Protein AF-0000000084623529 (afdb_homodimer)

Radius of gyration: 19.75 Å; Cα contacts (8 Å, |Δi|>4): 619; chains: 2; bounding box: 51×58×47 Å

Foldseek 3Di:
DDDKAKAADDPDPDPDAFKDWDDWDDDQWTWTWIAHPQRKIKIWTQRDQDPNDSFDDKDKDWLVVVCVCVVNQQVNQCVVVVHNPGDDDFKIWMDPDPVQVVVPVDDDDGPVRQAQWTWIWGHHDTMIMITTGNDGTDMDIGRDPPD/DDDKAKAADDPDPDPDAAKDWDDWDDDQWTWTWIAHPQRKIKIWTQRDQDPNDSFDDKDKDWLVVVCVCVVRQQVNQCVVVVHNPGDDDFKIWMDPDPVQVVVPVDDDDGPVRQAQWTWMWGHHDTMIMITTHNDGTDMDIGRPPPD

Structure (mmCIF, N/CA/C/O backbone):
data_AF-0000000084623529-model_v1
#
loop_
_entity.id
_entity.type
_entity.pdbx_description
1 polymer 'Uncharacterized protein'
#
loop_
_atom_site.group_PDB
_atom_site.id
_atom_site.type_symbol
_atom_site.label_atom_id
_atom_site.label_alt_id
_atom_site.label_comp_id
_atom_site.label_asym_id
_atom_site.label_entity_id
_atom_site.label_seq_id
_atom_site.pdbx_PDB_ins_code
_atom_site.Cartn_x
_atom_site.Cartn_y
_atom_site.Cartn_z
_atom_site.occupancy
_atom_site.B_iso_or_equiv
_atom_site.auth_seq_id
_atom_site.auth_comp_id
_atom_site.auth_asym_id
_atom_site.auth_atom_id
_atom_site.pdbx_PDB_model_num
ATOM 1 N N . MET A 1 1 ? 23.812 7.609 9.883 1 46.84 1 MET A N 1
ATOM 2 C CA . MET A 1 1 ? 22.578 7.27 9.188 1 46.84 1 MET A CA 1
ATOM 3 C C . MET A 1 1 ? 21.578 8.414 9.273 1 46.84 1 MET A C 1
ATOM 5 O O . MET A 1 1 ? 21.344 8.961 10.352 1 46.84 1 MET A O 1
ATOM 9 N N . THR A 1 2 ? 21.391 9.109 8.164 1 69.94 2 THR A N 1
ATOM 10 C CA . THR A 1 2 ? 20.625 10.352 8.211 1 69.94 2 THR A CA 1
ATOM 11 C C . THR A 1 2 ? 19.234 10.109 8.789 1 69.94 2 THR A C 1
ATOM 13 O O . THR A 1 2 ? 18.562 9.125 8.445 1 69.94 2 THR A O 1
ATOM 16 N N . THR A 1 3 ? 18.844 10.797 9.828 1 90.94 3 THR A N 1
ATOM 17 C CA . THR A 1 3 ? 17.641 10.648 10.641 1 90.94 3 THR A CA 1
ATOM 18 C C . THR A 1 3 ? 16.406 11.062 9.852 1 90.94 3 THR A C 1
ATOM 20 O O . THR A 1 3 ? 16.406 12.094 9.172 1 90.94 3 THR A O 1
ATOM 23 N N . ARG A 1 4 ? 15.461 10.227 9.891 1 96.56 4 ARG A N 1
ATOM 24 C CA . ARG A 1 4 ? 14.18 10.539 9.258 1 96.56 4 ARG A CA 1
ATOM 25 C C . ARG A 1 4 ? 13.555 11.789 9.867 1 96.56 4 ARG A C 1
ATOM 27 O O . ARG A 1 4 ? 13.617 11.992 11.086 1 96.56 4 ARG A O 1
ATOM 34 N N . LYS A 1 5 ? 13 12.617 8.969 1 97.94 5 LYS A N 1
ATOM 35 C CA . LYS A 1 5 ? 12.352 13.859 9.383 1 97.94 5 LYS A CA 1
ATOM 36 C C . LYS A 1 5 ? 11.047 14.07 8.617 1 97.94 5 LYS A C 1
ATOM 38 O O . LYS A 1 5 ? 10.992 13.883 7.398 1 97.94 5 LYS A O 1
ATOM 43 N N . LEU A 1 6 ? 10.008 14.406 9.383 1 98.12 6 LEU A N 1
ATOM 44 C CA . LEU A 1 6 ? 8.773 14.82 8.719 1 98.12 6 LEU A CA 1
ATOM 45 C C . LEU A 1 6 ? 8.711 16.344 8.586 1 98.12 6 LEU A C 1
ATOM 47 O O . LEU A 1 6 ? 9.258 17.062 9.422 1 98.12 6 LEU A O 1
ATOM 51 N N . VAL A 1 7 ? 8.086 16.781 7.523 1 98.06 7 VAL A N 1
ATOM 52 C CA . VAL A 1 7 ? 7.77 18.188 7.309 1 98.06 7 VAL A CA 1
ATOM 53 C C . VAL A 1 7 ? 6.281 18.328 7 1 98.06 7 VAL A C 1
ATOM 55 O O . VAL A 1 7 ? 5.707 17.516 6.273 1 98.06 7 VAL A O 1
ATOM 58 N N . VAL A 1 8 ? 5.691 19.297 7.621 1 96.69 8 VAL A N 1
ATOM 59 C CA . VAL A 1 8 ? 4.281 19.562 7.367 1 96.69 8 VAL A CA 1
ATOM 60 C C . VAL A 1 8 ? 4.074 19.906 5.895 1 96.69 8 VAL A C 1
ATOM 62 O O . VAL A 1 8 ? 4.816 20.703 5.324 1 96.69 8 VAL A O 1
ATOM 65 N N . TRP A 1 9 ? 3.137 19.234 5.258 1 96.88 9 TRP A N 1
ATOM 66 C CA . TRP A 1 9 ? 2.727 19.531 3.893 1 96.88 9 TRP A CA 1
ATOM 67 C C . TRP A 1 9 ? 1.333 20.156 3.865 1 96.88 9 TRP A C 1
ATOM 69 O O . TRP A 1 9 ? 0.351 19.5 4.23 1 96.88 9 TRP A O 1
ATOM 79 N N . ARG A 1 10 ? 1.222 21.375 3.508 1 92.94 10 ARG A N 1
ATOM 80 C CA . ARG A 1 10 ? -0.042 22.109 3.461 1 92.94 10 ARG A CA 1
ATOM 81 C C . ARG A 1 10 ? -0.398 22.5 2.031 1 92.94 10 ARG A C 1
ATOM 83 O O . ARG A 1 10 ? -0.124 23.625 1.601 1 92.94 10 ARG A O 1
ATOM 90 N N . PRO A 1 11 ? -1.061 21.641 1.358 1 90.94 11 PRO A N 1
ATOM 91 C CA . PRO A 1 11 ? -1.328 21.875 -0.061 1 90.94 11 PRO A CA 1
ATOM 92 C C . PRO A 1 11 ? -2.443 22.906 -0.284 1 90.94 11 PRO A C 1
ATOM 94 O O . PRO A 1 11 ? -2.541 23.484 -1.364 1 90.94 11 PRO A O 1
ATOM 97 N N . LYS A 1 12 ? -3.301 23.016 0.711 1 87.62 12 LYS A N 1
ATOM 98 C CA . LYS A 1 12 ? -4.449 23.906 0.586 1 87.62 12 LYS A CA 1
ATOM 99 C C . LYS A 1 12 ? -4.91 24.406 1.953 1 87.62 12 LYS A C 1
ATOM 101 O O . LYS A 1 12 ? -4.66 23.75 2.971 1 87.62 12 LYS A O 1
ATOM 106 N N . ASP A 1 13 ? -5.551 25.469 1.896 1 82.56 13 ASP A N 1
ATOM 107 C CA . ASP A 1 13 ? -6.191 25.953 3.115 1 82.56 13 ASP A CA 1
ATOM 108 C C . ASP A 1 13 ? -7.488 25.188 3.389 1 82.56 13 ASP A C 1
ATOM 110 O O . ASP A 1 13 ? -8.078 24.609 2.477 1 82.56 13 ASP A O 1
ATOM 114 N N . GLY A 1 14 ? -7.879 25.031 4.602 1 78.25 14 GLY A N 1
ATOM 115 C CA . GLY A 1 14 ? -9.164 24.453 4.922 1 78.25 14 GLY A CA 1
ATOM 116 C C . GLY A 1 14 ? -9.062 23.031 5.457 1 78.25 14 GLY A C 1
ATOM 117 O O . GLY A 1 14 ? -10.07 22.406 5.789 1 78.25 14 GLY A O 1
ATOM 118 N N . LEU A 1 15 ? -7.902 22.562 5.434 1 80.25 15 LEU A N 1
ATOM 119 C CA . LEU A 1 15 ? -7.68 21.25 6.039 1 80.25 15 LEU A CA 1
ATOM 120 C C . LEU A 1 15 ? -7.625 21.359 7.559 1 80.25 15 LEU A C 1
ATOM 122 O O . LEU A 1 15 ? -6.703 21.969 8.109 1 80.25 15 LEU A O 1
ATOM 126 N N . GLU A 1 16 ? -8.742 21.172 8.102 1 72.69 16 GLU A N 1
ATOM 127 C CA . GLU A 1 16 ? -8.789 21.328 9.555 1 72.69 16 GLU A CA 1
ATOM 128 C C . GLU A 1 16 ? -9.297 20.062 10.234 1 72.69 16 GLU A C 1
ATOM 130 O O . GLU A 1 16 ? -10.07 19.297 9.648 1 72.69 16 GLU A O 1
ATOM 135 N N . GLY A 1 17 ? -8.797 19.797 11.43 1 73.25 17 GLY A N 1
ATOM 136 C CA . GLY A 1 17 ? -9.336 18.766 12.305 1 73.25 17 GLY A CA 1
ATOM 137 C C . GLY A 1 17 ? -8.867 17.375 11.938 1 73.25 17 GLY A C 1
ATOM 138 O O . GLY A 1 17 ? -8.047 17.203 11.031 1 73.25 17 GLY A O 1
ATOM 139 N N . PRO A 1 18 ? -9.336 16.406 12.695 1 83.19 18 PRO A N 1
ATOM 140 C CA . PRO A 1 18 ? -9.039 14.992 12.43 1 83.19 18 PRO A CA 1
ATOM 141 C C . PRO A 1 18 ? -9.664 14.484 11.133 1 83.19 18 PRO A C 1
ATOM 143 O O . PRO A 1 18 ? -10.781 14.883 10.789 1 83.19 18 PRO A O 1
ATOM 146 N N . LEU A 1 19 ? -8.875 13.734 10.445 1 90.06 19 LEU A N 1
ATOM 147 C CA . LEU A 1 19 ? -9.344 13.141 9.195 1 90.06 19 LEU A CA 1
ATOM 148 C C . LEU A 1 19 ? -9.609 11.648 9.367 1 90.06 19 LEU A C 1
ATOM 150 O O . LEU A 1 19 ? -8.859 10.961 10.055 1 90.06 19 LEU A O 1
ATOM 154 N N . HIS A 1 20 ? -10.703 11.273 8.758 1 91.12 20 HIS A N 1
ATOM 155 C CA . HIS A 1 20 ? -11.031 9.859 8.672 1 91.12 20 HIS A CA 1
ATOM 156 C C . HIS A 1 20 ? -10.953 9.352 7.238 1 91.12 20 HIS A C 1
ATOM 158 O O . HIS A 1 20 ? -11.391 10.039 6.309 1 91.12 20 HIS A O 1
ATOM 164 N N . TYR A 1 21 ? -10.344 8.227 7.145 1 90.44 21 TYR A N 1
ATOM 165 C CA . TYR A 1 21 ? -10.297 7.684 5.789 1 90.44 21 TYR A CA 1
ATOM 166 C C . TYR A 1 21 ? -11.664 7.156 5.363 1 90.44 21 TYR A C 1
ATOM 168 O O . TYR A 1 21 ? -12.391 6.582 6.172 1 90.44 21 TYR A O 1
ATOM 176 N N . VAL A 1 22 ? -12.008 7.402 4.148 1 91.06 22 VAL A N 1
ATOM 177 C CA . VAL A 1 22 ? -13.258 6.918 3.576 1 91.06 22 VAL A CA 1
ATOM 178 C C . VAL A 1 22 ? -12.977 5.805 2.57 1 91.06 22 VAL A C 1
ATOM 180 O O . VAL A 1 22 ? -13.508 4.699 2.686 1 91.06 22 VAL A O 1
ATOM 183 N N . GLU A 1 23 ? -12.094 6.105 1.687 1 93.94 23 GLU A N 1
ATOM 184 C CA . GLU A 1 23 ? -11.789 5.094 0.68 1 93.94 23 GLU A CA 1
ATOM 185 C C . GLU A 1 23 ? -10.461 5.391 -0.011 1 93.94 23 GLU A C 1
ATOM 187 O O . GLU A 1 23 ? -10.039 6.547 -0.087 1 93.94 23 GLU A O 1
ATOM 192 N N . VAL A 1 24 ? -9.844 4.316 -0.451 1 94.56 24 VAL A N 1
ATOM 193 C CA . VAL A 1 24 ? -8.727 4.367 -1.387 1 94.56 24 VAL A CA 1
ATOM 194 C C . VAL A 1 24 ? -9.094 3.619 -2.666 1 94.56 24 VAL A C 1
ATOM 196 O O . VAL A 1 24 ? -9.609 2.5 -2.613 1 94.56 24 VAL A O 1
ATOM 199 N N . LYS A 1 25 ? -8.836 4.277 -3.725 1 94.12 25 LYS A N 1
ATOM 200 C CA . LYS A 1 25 ? -9.094 3.646 -5.016 1 94.12 25 LYS A CA 1
ATOM 201 C C . LYS A 1 25 ? -7.871 3.754 -5.93 1 94.12 25 LYS A C 1
ATOM 203 O O . LYS A 1 25 ? -7.32 4.844 -6.113 1 94.12 25 LYS A O 1
ATOM 208 N N . PHE A 1 26 ? -7.492 2.602 -6.41 1 91.62 26 PHE A N 1
ATOM 209 C CA . PHE A 1 26 ? -6.43 2.555 -7.41 1 91.62 26 PHE A CA 1
ATOM 210 C C . PHE A 1 26 ? -6.93 1.919 -8.703 1 91.62 26 PHE A C 1
ATOM 212 O O . PHE A 1 26 ? -7.254 0.729 -8.727 1 91.62 26 PHE A O 1
ATOM 219 N N . ALA A 1 27 ? -7.094 2.586 -9.75 1 87.62 27 ALA A N 1
ATOM 220 C CA . ALA A 1 27 ? -7.48 2.201 -11.102 1 87.62 27 ALA A CA 1
ATOM 221 C C . ALA A 1 27 ? -6.789 3.082 -12.141 1 87.62 27 ALA A C 1
ATOM 223 O O . ALA A 1 27 ? -5.574 2.99 -12.336 1 87.62 27 ALA A O 1
ATOM 224 N N . ASP A 1 28 ? -7.504 4.066 -12.617 1 85.56 28 ASP A N 1
ATOM 225 C CA . ASP A 1 28 ? -6.895 5.102 -13.438 1 85.56 28 ASP A CA 1
ATOM 226 C C . ASP A 1 28 ? -6.359 6.246 -12.578 1 85.56 28 ASP A C 1
ATOM 228 O O . ASP A 1 28 ? -6.867 7.367 -12.641 1 85.56 28 ASP A O 1
ATOM 232 N N . GLY A 1 29 ? -5.281 5.836 -11.867 1 93.88 29 GLY A N 1
ATOM 233 C CA . GLY A 1 29 ? -4.723 6.742 -10.875 1 93.88 29 GLY A CA 1
ATOM 234 C C . GLY A 1 29 ? -4.938 6.27 -9.453 1 93.88 29 GLY A C 1
ATOM 235 O O . GLY A 1 29 ? -5.449 5.172 -9.227 1 93.88 29 GLY A O 1
ATOM 236 N N . LEU A 1 30 ? -4.465 7.039 -8.508 1 96.56 30 LEU A N 1
ATOM 237 C CA . LEU A 1 30 ? -4.652 6.777 -7.086 1 96.56 30 LEU A CA 1
ATOM 238 C C . LEU A 1 30 ? -5.441 7.902 -6.426 1 96.56 30 LEU A C 1
ATOM 240 O O . LEU A 1 30 ? -5.109 9.078 -6.586 1 96.56 30 LEU A O 1
ATOM 244 N N . GLN A 1 31 ? -6.473 7.461 -5.789 1 97.44 31 GLN A N 1
ATOM 245 C CA . GLN A 1 31 ? -7.289 8.438 -5.074 1 97.44 31 GLN A CA 1
ATOM 246 C C . GLN A 1 31 ? -7.477 8.039 -3.615 1 97.44 31 GLN A C 1
ATOM 248 O O . GLN A 1 31 ? -7.859 6.906 -3.322 1 97.44 31 GLN A O 1
ATOM 253 N N . LEU A 1 32 ? -7.184 8.93 -2.775 1 96.81 32 LEU A N 1
ATOM 254 C CA . LEU A 1 32 ? -7.48 8.797 -1.354 1 96.81 32 LEU A CA 1
ATOM 255 C C . LEU A 1 32 ? -8.578 9.766 -0.931 1 96.81 32 LEU A C 1
ATOM 257 O O . LEU A 1 32 ? -8.508 10.961 -1.242 1 96.81 32 LEU A O 1
ATOM 261 N N . VAL A 1 33 ? -9.539 9.273 -0.247 1 96 33 VAL A N 1
ATOM 262 C CA . VAL A 1 33 ? -10.656 10.109 0.191 1 96 33 VAL A CA 1
ATOM 263 C C . VAL A 1 33 ? -10.727 10.117 1.717 1 96 33 VAL A C 1
ATOM 265 O O . VAL A 1 33 ? -10.797 9.055 2.346 1 96 33 VAL A O 1
ATOM 268 N N . PHE A 1 34 ? -10.766 11.297 2.221 1 94.75 34 PHE A N 1
ATOM 269 C CA . PHE A 1 34 ? -10.898 11.5 3.658 1 94.75 34 PHE A CA 1
ATOM 270 C C . PHE A 1 34 ? -12.109 12.367 3.973 1 94.75 34 PHE A C 1
ATOM 272 O O . PHE A 1 34 ? -12.656 13.031 3.086 1 94.75 34 PHE A O 1
ATOM 279 N N . GLU A 1 35 ? -12.453 12.312 5.211 1 93.25 35 GLU A N 1
ATOM 280 C CA . GLU A 1 35 ? -13.516 13.18 5.715 1 93.25 35 GLU A CA 1
ATOM 281 C C . GLU A 1 35 ? -13.18 13.703 7.109 1 93.25 35 GLU A C 1
ATOM 283 O O . GLU A 1 35 ? -12.625 12.977 7.938 1 93.25 35 GLU A O 1
ATOM 288 N N . ASP A 1 36 ? -13.539 14.945 7.293 1 89.69 36 ASP A N 1
ATOM 289 C CA . ASP A 1 36 ? -13.312 15.484 8.633 1 89.69 36 ASP A CA 1
ATOM 290 C C . ASP A 1 36 ? -14.594 15.445 9.461 1 89.69 36 ASP A C 1
ATOM 292 O O . ASP A 1 36 ? -15.586 14.836 9.055 1 89.69 36 ASP A O 1
ATOM 296 N N . GLU A 1 37 ? -14.508 16.016 10.656 1 87.25 37 GLU A N 1
ATOM 297 C CA . GLU A 1 37 ? -15.625 15.945 11.602 1 87.25 37 GLU A CA 1
ATOM 298 C C . GLU A 1 37 ? -16.797 16.797 11.133 1 87.25 37 GLU A C 1
ATOM 300 O O . GLU A 1 37 ? -17.938 16.594 11.586 1 87.25 37 GLU A O 1
ATOM 305 N N . SER A 1 38 ? -16.578 17.719 10.258 1 87.31 38 SER A N 1
ATOM 306 C CA . SER A 1 38 ? -17.641 18.562 9.734 1 87.31 38 SER A CA 1
ATOM 307 C C . SER A 1 38 ? -18.188 18.016 8.422 1 87.31 38 SER A C 1
ATOM 309 O O . SER A 1 38 ? -18.859 18.734 7.68 1 87.31 38 SER A O 1
ATOM 311 N N . ASN A 1 39 ? -17.781 16.828 8.055 1 89.06 39 ASN A N 1
ATOM 312 C CA . ASN A 1 39 ? -18.219 16.125 6.852 1 89.06 39 ASN A CA 1
ATOM 313 C C . ASN A 1 39 ? -17.656 16.766 5.59 1 89.06 39 ASN A C 1
ATOM 315 O O . ASN A 1 39 ? -18.25 16.672 4.516 1 89.06 39 ASN A O 1
ATOM 319 N N . THR A 1 40 ? -16.641 17.469 5.867 1 91.81 40 THR A N 1
ATOM 320 C CA . THR A 1 40 ? -15.891 17.953 4.711 1 91.81 40 THR A CA 1
ATOM 321 C C . THR A 1 40 ? -15.086 16.828 4.07 1 91.81 40 THR A C 1
ATOM 323 O O . THR A 1 40 ? -14.352 16.125 4.758 1 91.81 40 THR A O 1
ATOM 326 N N . GLU A 1 41 ? -15.25 16.656 2.811 1 94.69 41 GLU A N 1
ATOM 327 C CA . GLU A 1 41 ? -14.516 15.617 2.082 1 94.69 41 GLU A CA 1
ATOM 328 C C . GLU A 1 41 ? -13.211 16.172 1.508 1 94.69 41 GLU A C 1
ATOM 330 O O . GLU A 1 41 ? -13.195 17.25 0.905 1 94.69 41 GLU A O 1
ATOM 335 N N . ILE A 1 42 ? -12.203 15.453 1.672 1 94.88 42 ILE A N 1
ATOM 336 C CA . ILE A 1 42 ? -10.898 15.773 1.102 1 94.88 42 ILE A CA 1
ATOM 337 C C . ILE A 1 42 ? -10.438 14.633 0.193 1 94.88 42 ILE A C 1
ATOM 339 O O . ILE A 1 42 ? -10.344 13.484 0.627 1 94.88 42 ILE A O 1
ATOM 343 N N . LYS A 1 43 ? -10.109 14.969 -1.031 1 95.94 43 LYS A N 1
ATOM 344 C CA . LYS A 1 43 ? -9.625 13.977 -1.991 1 95.94 43 LYS A CA 1
ATOM 345 C C . LYS A 1 43 ? -8.188 14.273 -2.404 1 95.94 43 LYS A C 1
ATOM 347 O O . LYS A 1 43 ? -7.859 15.406 -2.773 1 95.94 43 LYS A O 1
ATOM 352 N N . ILE A 1 44 ? -7.379 13.32 -2.246 1 97.19 44 ILE A N 1
ATOM 353 C CA . ILE A 1 44 ? -6.023 13.344 -2.781 1 97.19 44 ILE A CA 1
ATOM 354 C C . ILE A 1 44 ? -5.965 12.547 -4.082 1 97.19 44 ILE A C 1
ATOM 356 O O . ILE A 1 44 ? -6.227 11.336 -4.09 1 97.19 44 ILE A O 1
ATOM 360 N N . ILE A 1 45 ? -5.582 13.203 -5.164 1 98.06 45 ILE A N 1
ATOM 361 C CA . ILE A 1 45 ? -5.715 12.578 -6.477 1 98.06 45 ILE A CA 1
ATOM 362 C C . ILE A 1 45 ? -4.359 12.562 -7.184 1 98.06 45 ILE A C 1
ATOM 364 O O . ILE A 1 45 ? -3.809 13.617 -7.5 1 98.06 45 ILE A O 1
ATOM 368 N N . TYR A 1 46 ? -3.809 11.406 -7.391 1 98.19 46 TYR A N 1
ATOM 369 C CA . TYR A 1 46 ? -2.676 11.18 -8.281 1 98.19 46 TYR A CA 1
ATOM 370 C C . TYR A 1 46 ? -3.139 10.664 -9.633 1 98.19 46 TYR A C 1
ATOM 372 O O . TYR A 1 46 ? -3.412 9.469 -9.789 1 98.19 46 TYR A O 1
ATOM 380 N N . ASN A 1 47 ? -3.146 11.531 -10.648 1 97.06 47 ASN A N 1
ATOM 381 C CA . ASN A 1 47 ? -3.734 11.109 -11.914 1 97.06 47 ASN A CA 1
ATOM 382 C C . ASN A 1 47 ? -2.834 11.453 -13.094 1 97.06 47 ASN A C 1
ATOM 384 O O . ASN A 1 47 ? -3.26 11.367 -14.25 1 97.06 47 ASN A O 1
ATOM 388 N N . GLN A 1 48 ? -1.688 11.922 -12.844 1 96.25 48 GLN A N 1
ATOM 389 C CA . GLN A 1 48 ? -0.744 12.156 -13.93 1 96.25 48 GLN A CA 1
ATOM 390 C C . GLN A 1 48 ? 0.002 10.875 -14.297 1 96.25 48 GLN A C 1
ATOM 392 O O . GLN A 1 48 ? 0.656 10.266 -13.445 1 96.25 48 GLN A O 1
ATOM 397 N N . ASN A 1 49 ? -0.12 10.516 -15.484 1 93.5 49 ASN A N 1
ATOM 398 C CA . ASN A 1 49 ? 0.599 9.344 -15.969 1 93.5 49 ASN A CA 1
ATOM 399 C C . ASN A 1 49 ? 2.008 9.703 -16.438 1 93.5 49 ASN A C 1
ATOM 401 O O . ASN A 1 49 ? 2.18 10.406 -17.422 1 93.5 49 ASN A O 1
ATOM 405 N N . ILE A 1 50 ? 2.926 9.312 -15.664 1 90.69 50 ILE A N 1
ATOM 406 C CA . ILE A 1 50 ? 4.328 9.508 -16.016 1 90.69 50 ILE A CA 1
ATOM 407 C C . ILE A 1 50 ? 4.996 8.148 -16.25 1 90.69 50 ILE A C 1
ATOM 409 O O . ILE A 1 50 ? 5.133 7.352 -15.32 1 90.69 50 ILE A O 1
ATOM 413 N N . ASN A 1 51 ? 5.398 7.871 -17.453 1 86.62 51 ASN A N 1
ATOM 414 C CA . ASN A 1 51 ? 6.027 6.605 -17.828 1 86.62 51 ASN A CA 1
ATOM 415 C C . ASN A 1 51 ? 5.16 5.414 -17.438 1 86.62 51 ASN A C 1
ATOM 417 O O . ASN A 1 51 ? 5.641 4.48 -16.781 1 86.62 51 ASN A O 1
ATOM 421 N N . SER A 1 52 ? 3.855 5.582 -17.609 1 86.19 52 SER A N 1
ATOM 422 C CA . SER A 1 52 ? 2.867 4.52 -17.453 1 86.19 52 SER A CA 1
ATOM 423 C C . SER A 1 52 ? 2.59 4.246 -15.977 1 86.19 52 SER 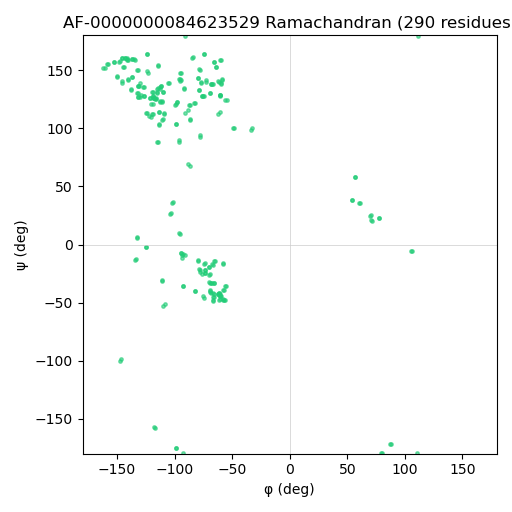A C 1
ATOM 425 O O . SER A 1 52 ? 2.143 3.154 -15.617 1 86.19 52 SER A O 1
ATOM 427 N N . LYS A 1 53 ? 2.885 5.242 -15.211 1 89.56 53 LYS A N 1
ATOM 428 C CA . LYS A 1 53 ? 2.623 5.094 -13.781 1 89.56 53 LYS A CA 1
ATOM 429 C C . LYS A 1 53 ? 1.998 6.363 -13.203 1 89.56 53 LYS A C 1
ATOM 431 O O . LYS A 1 53 ? 2.381 7.473 -13.57 1 89.56 53 LYS A O 1
ATOM 436 N N . PHE A 1 54 ? 1.124 6.133 -12.289 1 93.75 54 PHE A N 1
ATOM 437 C CA . PHE A 1 54 ? 0.526 7.281 -11.625 1 93.75 54 PHE A CA 1
ATOM 438 C C . PHE A 1 54 ? 1.292 7.633 -10.352 1 93.75 54 PHE A C 1
ATOM 440 O O . PHE A 1 54 ? 1.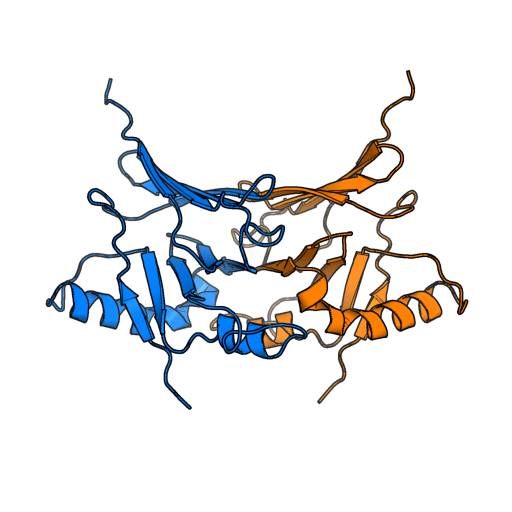378 8.805 -9.977 1 93.75 54 PHE A O 1
ATOM 447 N N . VAL A 1 55 ? 1.777 6.633 -9.672 1 96.19 55 VAL A N 1
ATOM 448 C CA . VAL A 1 55 ? 2.664 6.766 -8.516 1 96.19 55 VAL A CA 1
ATOM 449 C C . VAL A 1 55 ? 3.734 5.676 -8.562 1 96.19 55 VAL A C 1
ATOM 451 O O . VAL A 1 55 ? 3.604 4.699 -9.297 1 96.19 55 VAL A O 1
ATOM 454 N N . LEU A 1 56 ? 4.77 5.941 -7.887 1 95.62 56 LEU A N 1
ATOM 455 C CA . LEU A 1 56 ? 5.883 4.996 -7.91 1 95.62 56 LEU A CA 1
ATOM 456 C C . LEU A 1 56 ? 5.648 3.854 -6.926 1 95.62 56 LEU A C 1
ATOM 458 O O . LEU A 1 56 ? 5.992 2.705 -7.215 1 95.62 56 LEU A O 1
ATOM 462 N N . ALA A 1 57 ? 5.145 4.16 -5.82 1 96.69 57 ALA A N 1
ATOM 463 C CA . ALA A 1 57 ? 4.84 3.166 -4.789 1 96.69 57 ALA A CA 1
ATOM 464 C C . ALA A 1 57 ? 3.791 3.691 -3.816 1 96.69 57 ALA A C 1
ATOM 466 O O . ALA A 1 57 ? 3.598 4.902 -3.695 1 96.69 57 ALA A O 1
ATOM 467 N N . PHE A 1 58 ? 3.123 2.789 -3.219 1 96.94 58 PHE A N 1
ATOM 468 C CA . PHE A 1 58 ? 2.086 3.078 -2.236 1 96.94 58 PHE A CA 1
ATOM 469 C C . PHE A 1 58 ? 2.064 2.018 -1.142 1 96.94 58 PHE A C 1
ATOM 471 O O . PHE A 1 58 ? 2.268 0.833 -1.414 1 96.94 58 PHE A O 1
ATOM 478 N N . ARG A 1 59 ? 1.837 2.494 0.137 1 96.81 59 ARG A N 1
ATOM 479 C CA . ARG A 1 59 ? 1.596 1.505 1.183 1 96.81 59 ARG A CA 1
ATOM 480 C C . ARG A 1 59 ? 0.656 2.055 2.25 1 96.81 59 ARG A C 1
ATOM 482 O O . ARG A 1 59 ? 0.527 3.271 2.404 1 96.81 59 ARG A O 1
ATOM 489 N N . PHE A 1 60 ? 0.07 1.129 2.875 1 94.44 60 PHE A N 1
ATOM 490 C CA . PHE A 1 60 ? -0.84 1.42 3.977 1 94.44 60 PHE A CA 1
ATOM 491 C C . PHE A 1 60 ? -0.501 0.574 5.199 1 94.44 60 PHE A C 1
ATOM 493 O O . PHE A 1 60 ? -0.112 -0.588 5.066 1 94.44 60 PHE A O 1
ATOM 500 N N . THR A 1 61 ? -0.556 1.195 6.363 1 93.38 61 THR A N 1
ATOM 501 C CA . THR A 1 61 ? -0.43 0.493 7.637 1 93.38 61 THR A CA 1
ATOM 502 C C . THR A 1 61 ? -1.379 1.081 8.68 1 93.38 61 THR A C 1
ATOM 504 O O . THR A 1 61 ? -1.84 2.215 8.531 1 93.38 61 THR A O 1
ATOM 507 N N . ASP A 1 62 ? -1.615 0.284 9.656 1 88.62 62 ASP A N 1
ATOM 508 C CA . ASP A 1 62 ? -2.381 0.776 10.797 1 88.62 62 ASP A CA 1
ATOM 509 C C . ASP A 1 62 ? -1.632 1.893 11.516 1 88.62 62 ASP A C 1
ATOM 511 O O . ASP A 1 62 ? -0.399 1.915 11.531 1 88.62 62 ASP A O 1
ATOM 515 N N . ASP A 1 63 ? -2.428 2.746 12.156 1 84.94 63 ASP A N 1
ATOM 516 C CA . ASP A 1 63 ? -1.84 3.904 12.828 1 84.94 63 ASP A CA 1
ATOM 517 C C . ASP A 1 63 ? -0.958 3.477 14 1 84.94 63 ASP A C 1
ATOM 519 O O . ASP A 1 63 ? 0.087 4.078 14.25 1 84.94 63 ASP A O 1
ATOM 523 N N . LEU A 1 64 ? -1.343 2.434 14.617 1 85.94 64 LEU A N 1
ATOM 524 C CA . LEU A 1 64 ? -0.556 1.972 15.758 1 85.94 64 LEU A CA 1
ATOM 525 C C . LEU A 1 64 ? 0.793 1.426 15.297 1 85.94 64 LEU A C 1
ATOM 527 O O . LEU A 1 64 ? 1.805 1.611 15.977 1 85.94 64 LEU A O 1
ATOM 531 N N . LYS A 1 65 ? 0.796 0.852 14.164 1 91.56 65 LYS A N 1
ATOM 532 C CA . LYS A 1 65 ? 2.039 0.322 13.609 1 91.56 65 LYS A CA 1
ATOM 533 C C . LYS A 1 65 ? 2.988 1.449 13.211 1 91.56 65 LYS A C 1
ATOM 535 O O . LYS A 1 65 ? 4.207 1.29 13.266 1 91.56 65 LYS A O 1
ATOM 540 N N . ARG A 1 66 ? 2.414 2.572 12.93 1 93.81 66 ARG A N 1
ATOM 541 C CA . ARG A 1 66 ? 3.273 3.686 12.539 1 93.81 66 ARG A CA 1
ATOM 542 C C . ARG A 1 66 ? 3.42 4.688 13.68 1 93.81 66 ARG A C 1
ATOM 544 O O . ARG A 1 66 ? 3.668 5.871 13.438 1 93.81 66 ARG A O 1
ATOM 551 N N . GLY A 1 67 ? 3.266 4.191 14.867 1 93.25 67 GLY A N 1
ATOM 552 C CA . GLY A 1 67 ? 3.512 5.035 16.031 1 93.25 67 GLY A CA 1
ATOM 553 C C . GLY A 1 67 ? 4.918 5.605 16.062 1 93.25 67 GLY A C 1
ATOM 554 O O . GLY A 1 67 ? 5.172 6.598 16.75 1 93.25 67 GLY A O 1
ATOM 555 N N . ASP A 1 68 ? 5.781 5.012 15.266 1 94.12 68 ASP A N 1
ATOM 556 C CA . ASP A 1 68 ? 7.164 5.469 15.172 1 94.12 68 ASP A CA 1
ATOM 557 C C . ASP A 1 68 ? 7.242 6.871 14.578 1 94.12 68 ASP A C 1
ATOM 559 O O . ASP A 1 68 ? 8.266 7.547 14.695 1 94.12 68 ASP A O 1
ATOM 563 N N . LEU A 1 69 ? 6.164 7.332 13.984 1 95.75 69 LEU A N 1
ATOM 564 C CA . LEU A 1 69 ? 6.168 8.633 13.328 1 95.75 69 LEU A CA 1
ATOM 565 C C . LEU A 1 69 ? 5.668 9.719 14.273 1 95.75 69 LEU A C 1
ATOM 567 O O . LEU A 1 69 ? 5.816 10.914 13.984 1 95.75 69 LEU A O 1
ATOM 571 N N . SER A 1 70 ? 5.152 9.328 15.406 1 93.62 70 SER A N 1
ATOM 572 C CA . SER A 1 70 ? 4.457 10.266 16.281 1 93.62 70 SER A CA 1
ATOM 573 C C . SER A 1 70 ? 5.391 11.383 16.75 1 93.62 70 SER A C 1
ATOM 575 O O . SER A 1 70 ? 5.02 12.562 16.719 1 93.62 70 SER A O 1
ATOM 577 N N . LYS A 1 71 ? 6.566 10.969 17.109 1 94.88 71 LYS A N 1
ATOM 578 C CA . LYS A 1 71 ? 7.508 11.953 17.625 1 94.88 71 LYS A CA 1
ATOM 579 C C . LYS A 1 71 ? 7.93 12.945 16.547 1 94.88 71 LYS A C 1
ATOM 581 O O . LYS A 1 71 ? 7.891 14.156 16.766 1 94.88 71 LYS A O 1
ATOM 586 N N . ILE A 1 72 ? 8.289 12.43 15.438 1 96.69 72 ILE A N 1
ATOM 587 C CA . ILE A 1 72 ? 8.789 13.32 14.398 1 96.69 72 ILE A CA 1
ATOM 588 C C . ILE A 1 72 ? 7.633 14.109 13.789 1 96.69 72 ILE A C 1
ATOM 590 O O . ILE A 1 72 ? 7.824 15.219 13.289 1 96.69 72 ILE A O 1
ATOM 594 N N . ALA A 1 73 ? 6.465 13.641 13.852 1 95.94 73 ALA A N 1
ATOM 595 C CA . ALA A 1 73 ? 5.289 14.406 13.445 1 95.94 73 ALA A CA 1
ATOM 596 C C . ALA A 1 73 ? 5.066 15.602 14.375 1 95.94 73 ALA A C 1
ATOM 598 O O . ALA A 1 73 ? 4.789 16.703 13.914 1 95.94 73 ALA A O 1
ATOM 599 N N . ARG A 1 74 ? 5.18 15.344 15.641 1 95.69 74 ARG A N 1
ATOM 600 C CA . ARG A 1 74 ? 5.039 16.422 16.609 1 95.69 74 ARG A CA 1
ATOM 601 C C . ARG A 1 74 ? 6.098 17.5 16.391 1 95.69 74 ARG A C 1
ATOM 603 O O . ARG A 1 74 ? 5.793 18.688 16.422 1 95.69 74 ARG A O 1
ATOM 610 N N . GLU A 1 75 ? 7.285 17.062 16.172 1 97.25 75 GLU A N 1
ATOM 611 C CA . GLU A 1 75 ? 8.375 18 15.922 1 97.25 75 GLU A CA 1
ATOM 612 C C . GLU A 1 75 ? 8.117 18.828 14.664 1 97.25 75 GLU A C 1
ATOM 614 O O . GLU A 1 75 ? 8.375 20.031 14.648 1 97.25 75 GLU A O 1
ATOM 619 N N . ALA A 1 76 ? 7.633 18.188 13.68 1 97.31 76 ALA A N 1
ATOM 620 C CA . ALA A 1 76 ? 7.312 18.891 12.438 1 97.31 76 ALA A CA 1
ATOM 621 C C . ALA A 1 76 ? 6.262 19.969 12.664 1 97.31 76 ALA A C 1
ATOM 623 O O . ALA A 1 76 ? 6.371 21.078 12.125 1 97.31 76 ALA A O 1
ATOM 624 N N . ARG A 1 77 ? 5.273 19.609 13.445 1 95.69 77 ARG A N 1
ATOM 625 C CA . ARG A 1 77 ? 4.207 20.562 13.719 1 95.69 77 ARG A CA 1
ATOM 626 C C . ARG A 1 77 ? 4.73 21.75 14.531 1 95.69 77 ARG A C 1
ATOM 628 O O . ARG A 1 77 ? 4.398 22.891 14.242 1 95.69 77 ARG A O 1
ATOM 635 N N . ILE A 1 78 ? 5.52 21.453 15.461 1 96.81 78 ILE A N 1
ATOM 636 C CA . ILE A 1 78 ? 6.086 22.5 16.281 1 96.81 78 ILE A CA 1
ATOM 637 C C . ILE A 1 78 ? 6.914 23.453 15.422 1 96.81 78 ILE A C 1
ATOM 639 O O . ILE A 1 78 ? 6.805 24.672 15.539 1 96.81 78 ILE A O 1
ATOM 643 N N . GLU A 1 79 ? 7.711 22.875 14.633 1 96.69 79 GLU A N 1
ATOM 644 C CA . GLU A 1 79 ? 8.562 23.672 13.758 1 96.69 79 GLU A CA 1
ATOM 645 C C . GLU A 1 79 ? 7.734 24.5 12.781 1 96.69 79 GLU A C 1
ATOM 647 O O . GLU A 1 79 ? 8.023 25.672 12.57 1 96.69 79 GLU A O 1
ATOM 652 N N . TYR A 1 80 ? 6.75 23.969 12.227 1 94.75 80 TYR A N 1
ATOM 653 C CA . TYR A 1 80 ? 5.961 24.641 11.195 1 94.75 80 TYR A CA 1
ATOM 654 C C . TYR A 1 80 ? 5.062 25.703 11.797 1 94.75 80 TYR A C 1
ATOM 656 O O . TYR A 1 80 ? 4.984 26.828 11.281 1 94.75 80 TYR A O 1
ATOM 664 N N . PHE A 1 81 ? 4.449 25.328 12.852 1 92.94 81 PHE A N 1
ATOM 665 C CA . PHE A 1 81 ? 3.455 26.234 13.43 1 92.94 81 PHE A CA 1
ATOM 666 C C . PHE A 1 81 ? 4.086 27.125 14.484 1 92.94 81 PHE A C 1
ATOM 668 O O . PHE A 1 81 ? 3.438 28.047 15.008 1 92.94 81 PHE A O 1
ATOM 675 N N . ASN A 1 82 ? 5.336 26.875 14.852 1 95.06 82 ASN A N 1
ATOM 676 C CA . ASN A 1 82 ? 6.129 27.688 15.781 1 95.06 82 ASN A CA 1
ATOM 677 C C . ASN A 1 82 ? 5.473 27.766 17.156 1 95.06 82 ASN A C 1
ATOM 679 O O . ASN A 1 82 ? 5.332 28.859 17.719 1 95.06 82 ASN A O 1
ATOM 683 N N . THR A 1 83 ? 4.848 26.672 17.562 1 94.62 83 THR A N 1
ATOM 684 C CA . THR A 1 83 ? 4.25 26.578 18.891 1 94.62 83 THR A CA 1
ATOM 685 C C . THR A 1 83 ? 4.277 25.125 19.391 1 94.62 83 THR A C 1
ATOM 687 O O . THR A 1 83 ? 4.109 24.188 18.609 1 94.62 83 THR A O 1
ATOM 690 N N . ILE A 1 84 ? 4.484 24.922 20.656 1 92 84 ILE A N 1
ATOM 691 C CA . ILE A 1 84 ? 4.504 23.594 21.266 1 92 84 ILE A CA 1
ATOM 692 C C . ILE A 1 84 ? 3.084 23.047 21.359 1 92 84 ILE A C 1
ATOM 694 O O . ILE A 1 84 ? 2.887 21.844 21.531 1 92 84 ILE A O 1
ATOM 698 N N . ASN A 1 85 ? 2.076 23.906 21.203 1 91 85 ASN A N 1
ATOM 699 C CA . ASN A 1 85 ? 0.669 23.516 21.266 1 91 85 ASN A CA 1
ATOM 700 C C . ASN A 1 85 ? 0.059 23.422 19.875 1 91 85 ASN A C 1
ATOM 702 O O . ASN A 1 85 ? -1.091 23.828 19.656 1 91 85 ASN A O 1
ATOM 706 N N . ALA A 1 86 ? 0.883 22.984 18.984 1 86.25 86 ALA A N 1
ATOM 707 C CA . ALA A 1 86 ? 0.416 22.906 17.594 1 86.25 86 ALA A CA 1
ATOM 708 C C . ALA A 1 86 ? -0.763 21.953 17.469 1 86.25 86 ALA A C 1
ATOM 710 O O . ALA A 1 86 ? -0.784 20.891 18.094 1 86.25 86 ALA A O 1
ATOM 711 N N . LYS A 1 87 ? -1.707 22.344 16.672 1 83.94 87 LYS A N 1
ATOM 712 C CA . LYS A 1 87 ? -2.873 21.516 16.391 1 83.94 87 LYS A CA 1
ATOM 713 C C . LYS A 1 87 ? -2.479 20.25 15.625 1 83.94 87 LYS A C 1
ATOM 715 O O . LYS A 1 87 ? -1.439 20.219 14.961 1 83.94 87 LYS A O 1
ATOM 720 N N . PRO A 1 88 ? -3.301 19.266 15.727 1 86.62 88 PRO A N 1
ATOM 721 C CA . PRO A 1 88 ? -3.045 18.062 14.938 1 86.62 88 PRO A CA 1
ATOM 722 C C . PRO A 1 88 ? -2.994 18.344 13.43 1 86.62 88 PRO A C 1
ATOM 724 O O . PRO A 1 88 ? -3.689 19.234 12.945 1 86.62 88 PRO A O 1
ATOM 727 N N . TRP A 1 89 ? -2.113 17.688 12.797 1 91.69 89 TRP A N 1
ATOM 728 C CA . TRP A 1 89 ? -1.958 17.75 11.344 1 91.69 89 TRP A CA 1
ATOM 729 C C . TRP A 1 89 ? -1.785 16.359 10.758 1 91.69 89 TRP A C 1
ATOM 731 O O . TRP A 1 89 ? -1.362 15.43 11.461 1 91.69 89 TRP A O 1
ATOM 741 N N . TYR A 1 90 ? -2.086 16.219 9.406 1 91.81 90 TYR A N 1
ATOM 742 C CA . TYR A 1 90 ? -2.24 14.859 8.93 1 91.81 90 TYR A CA 1
ATOM 743 C C . TYR A 1 90 ? -1.481 14.641 7.625 1 91.81 90 TYR A C 1
ATOM 745 O O . TYR A 1 90 ? -1.313 13.508 7.176 1 91.81 90 TYR A O 1
ATOM 753 N N . PHE A 1 91 ? -1.036 15.688 7 1 95.94 91 PHE A N 1
ATOM 754 C CA . PHE A 1 91 ? -0.327 15.578 5.73 1 95.94 91 PHE A CA 1
ATOM 755 C C . PHE A 1 91 ? 1.142 15.953 5.895 1 95.94 91 PHE A C 1
ATOM 757 O O . PHE A 1 91 ? 1.461 17.062 6.309 1 95.94 91 PHE A O 1
ATOM 764 N N . TYR A 1 92 ? 2.027 15.023 5.531 1 97.44 92 TYR A N 1
ATOM 765 C CA . TYR A 1 92 ? 3.459 15.242 5.695 1 97.44 92 TYR A CA 1
ATOM 766 C C . TYR A 1 92 ? 4.23 14.781 4.465 1 97.44 92 TYR A C 1
ATOM 768 O O . TYR A 1 92 ? 3.705 14.031 3.643 1 97.44 92 TYR A O 1
ATOM 776 N N . LYS A 1 93 ? 5.375 15.297 4.359 1 98.31 93 LYS A N 1
ATOM 777 C CA . LYS A 1 93 ? 6.438 14.711 3.547 1 98.31 93 LYS A CA 1
ATOM 778 C C . LYS A 1 93 ? 7.602 14.242 4.418 1 98.31 93 LYS A C 1
ATOM 780 O O . LYS A 1 93 ? 7.816 14.766 5.512 1 98.31 93 LYS A O 1
ATOM 785 N N . MET A 1 94 ? 8.297 13.305 3.9 1 98.44 94 MET A N 1
ATOM 786 C CA . MET A 1 94 ? 9.414 12.812 4.703 1 98.44 94 MET A CA 1
ATOM 787 C C . MET A 1 94 ? 10.742 13.102 4.016 1 98.44 94 MET A C 1
ATOM 789 O O . MET A 1 94 ? 10.906 12.82 2.828 1 98.44 94 MET A O 1
ATOM 793 N N . ILE A 1 95 ? 11.648 13.648 4.773 1 97.25 95 ILE A N 1
ATOM 794 C CA . ILE A 1 95 ? 13.055 13.781 4.402 1 97.25 95 ILE A CA 1
ATOM 795 C C . ILE A 1 95 ? 13.852 12.609 4.969 1 97.25 95 ILE A C 1
ATOM 797 O O . ILE A 1 95 ? 13.648 12.211 6.117 1 97.25 95 ILE A O 1
ATOM 801 N N . ASN A 1 96 ? 14.797 12.125 4.18 1 96.62 96 ASN A N 1
ATOM 802 C CA . ASN A 1 96 ? 15.516 10.914 4.539 1 96.62 96 ASN A CA 1
ATOM 803 C C . ASN A 1 96 ? 14.57 9.742 4.762 1 96.62 96 ASN A C 1
ATOM 805 O O . ASN A 1 96 ? 14.602 9.094 5.812 1 96.62 96 ASN A O 1
ATOM 809 N N . SER A 1 97 ? 13.805 9.414 3.76 1 97.5 97 SER A N 1
ATOM 810 C CA . SER A 1 97 ? 12.648 8.531 3.775 1 97.5 97 SER A CA 1
ATOM 811 C C . SER A 1 97 ? 13.062 7.066 3.846 1 97.5 97 SER A C 1
ATOM 813 O O . SER A 1 97 ? 13.859 6.605 3.027 1 97.5 97 SER A O 1
ATOM 815 N N . ASP A 1 98 ? 12.516 6.398 4.773 1 95.88 98 ASP A N 1
ATOM 816 C CA . ASP A 1 98 ? 12.742 4.957 4.832 1 95.88 98 ASP A CA 1
ATOM 817 C C . ASP A 1 98 ? 12.07 4.25 3.654 1 95.88 98 ASP A C 1
ATOM 819 O O . ASP A 1 98 ? 12.555 3.223 3.18 1 95.88 98 ASP A O 1
ATOM 823 N N . PHE A 1 99 ? 10.977 4.746 3.225 1 97.31 99 PHE A N 1
ATOM 824 C CA . PHE A 1 99 ? 10.25 4.152 2.105 1 97.31 99 PHE A CA 1
ATOM 825 C C . PHE A 1 99 ? 11.031 4.324 0.807 1 97.31 99 PHE A C 1
ATOM 827 O O . PHE A 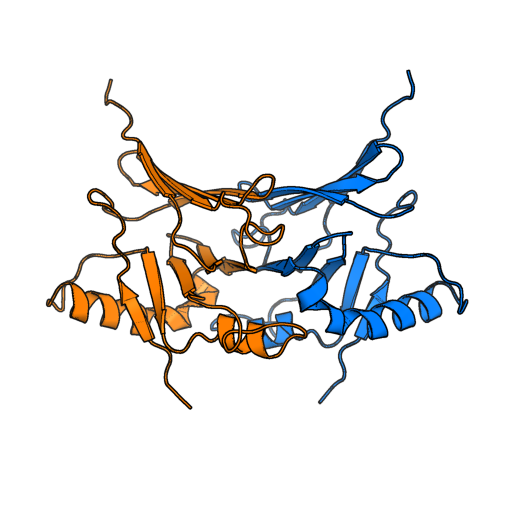1 99 ? 11.164 3.377 0.028 1 97.31 99 PHE A O 1
ATOM 834 N N . ILE A 1 100 ? 11.609 5.461 0.589 1 97.56 100 ILE A N 1
ATOM 835 C CA . ILE A 1 100 ? 12.43 5.691 -0.595 1 97.56 100 ILE A CA 1
ATOM 836 C C . ILE A 1 100 ? 13.711 4.867 -0.501 1 97.56 100 ILE A C 1
ATOM 838 O O . ILE A 1 100 ? 14.195 4.34 -1.506 1 97.56 100 ILE A O 1
ATOM 842 N N . HIS A 1 101 ? 14.242 4.812 0.686 1 96.69 101 HIS A N 1
ATOM 843 C CA . HIS A 1 101 ? 15.422 3.969 0.864 1 96.69 101 HIS A CA 1
ATOM 844 C C . HIS A 1 101 ? 15.141 2.529 0.45 1 96.69 101 HIS A C 1
ATOM 846 O O . HIS A 1 101 ? 15.953 1.903 -0.233 1 96.69 101 HIS A O 1
ATOM 852 N N . TRP A 1 102 ? 14.062 2.043 0.92 1 95.75 102 TRP A N 1
ATOM 853 C CA . TRP A 1 102 ? 13.641 0.71 0.5 1 95.75 102 TRP A CA 1
ATOM 854 C C . TRP A 1 102 ? 13.477 0.645 -1.015 1 95.75 102 TRP A C 1
ATOM 856 O O . TRP A 1 102 ? 13.984 -0.274 -1.663 1 95.75 102 TRP A O 1
ATOM 866 N N . PHE A 1 103 ? 12.789 1.604 -1.6 1 96.69 103 PHE A N 1
ATOM 867 C CA . PHE A 1 103 ? 12.531 1.707 -3.031 1 96.69 103 PHE A CA 1
ATOM 868 C C . PHE A 1 103 ? 13.836 1.689 -3.816 1 96.69 103 PHE A C 1
ATOM 870 O O . PHE A 1 103 ? 13.93 1.051 -4.867 1 96.69 103 PHE A O 1
ATOM 877 N N . ASP A 1 104 ? 14.844 2.273 -3.285 1 96.31 104 ASP A N 1
ATOM 878 C CA . ASP A 1 104 ? 16.141 2.41 -3.936 1 96.31 104 ASP A CA 1
ATOM 879 C C . ASP A 1 104 ? 16.891 1.079 -3.953 1 96.31 104 ASP A C 1
ATOM 881 O O . ASP A 1 104 ? 17.828 0.9 -4.73 1 96.31 104 ASP A O 1
ATOM 885 N N . GLN A 1 105 ? 16.5 0.205 -3.039 1 94.88 105 GLN A N 1
ATOM 886 C CA . GLN A 1 105 ? 17.172 -1.092 -2.99 1 94.88 105 GLN A CA 1
ATOM 887 C C . GLN A 1 105 ? 16.641 -2.029 -4.066 1 94.88 105 GLN A C 1
ATOM 889 O O . GLN A 1 105 ? 17.234 -3.066 -4.352 1 94.88 105 GLN A O 1
ATOM 894 N N . LEU A 1 106 ? 15.516 -1.658 -4.645 1 94.94 106 LEU A N 1
ATOM 895 C CA . LEU A 1 106 ? 14.883 -2.49 -5.664 1 94.94 106 LEU A CA 1
ATOM 896 C C . LEU A 1 106 ? 15.492 -2.229 -7.035 1 94.94 106 LEU A C 1
ATOM 898 O O . LEU A 1 106 ? 16.156 -1.209 -7.246 1 94.94 106 LEU A O 1
ATOM 902 N N . PRO A 1 107 ? 15.32 -3.105 -7.953 1 94.19 107 PRO A N 1
ATOM 903 C CA . PRO A 1 107 ? 15.859 -2.914 -9.305 1 94.19 107 PRO A CA 1
ATOM 904 C C . PRO A 1 107 ? 15.289 -1.674 -9.992 1 94.19 107 PRO A C 1
ATOM 906 O O . PRO A 1 107 ? 14.234 -1.179 -9.602 1 94.19 107 PRO A O 1
ATOM 909 N N . GLY A 1 108 ? 16.016 -1.221 -10.961 1 91.56 108 GLY A N 1
ATOM 910 C CA . GLY A 1 108 ? 15.539 -0.097 -11.742 1 91.56 108 GLY A CA 1
ATOM 911 C C . GLY A 1 108 ? 15.914 1.25 -11.156 1 91.56 108 GLY A C 1
ATOM 912 O O . GLY A 1 108 ? 16.656 1.318 -10.172 1 91.56 108 GLY A O 1
ATOM 913 N N . PRO A 1 109 ? 15.344 2.264 -11.75 1 92.19 109 PRO A N 1
ATOM 914 C CA . PRO A 1 109 ? 15.711 3.613 -11.312 1 92.19 109 PRO A CA 1
ATOM 915 C C . PRO A 1 109 ? 15.227 3.93 -9.898 1 92.19 109 PRO A C 1
ATOM 917 O O . PRO A 1 109 ? 14.133 3.523 -9.516 1 92.19 109 PRO A O 1
ATOM 920 N N . GLY A 1 110 ? 16.062 4.547 -9.195 1 93.5 110 GLY A N 1
ATOM 921 C CA . GLY A 1 110 ? 15.75 5.027 -7.859 1 93.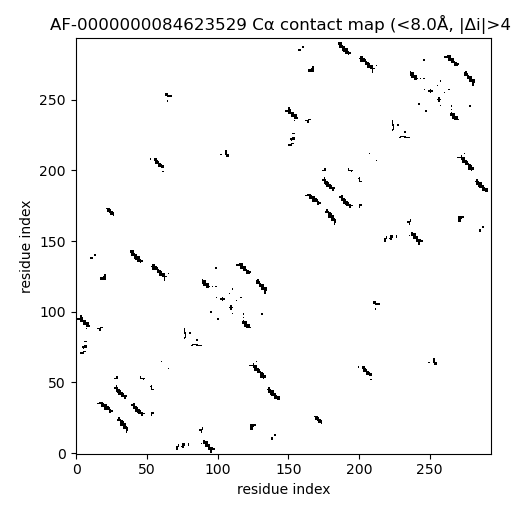5 110 GLY A CA 1
ATOM 922 C C . GLY A 1 110 ? 15.828 6.535 -7.734 1 93.5 110 GLY A C 1
ATOM 923 O O . GLY A 1 110 ? 15.664 7.254 -8.719 1 93.5 110 GLY A O 1
ATOM 924 N N . SER A 1 111 ? 16.016 6.961 -6.516 1 94.06 111 SER A N 1
ATOM 925 C CA . SER A 1 111 ? 15.984 8.383 -6.199 1 94.06 111 SER A CA 1
ATOM 926 C C . SER A 1 111 ? 17.172 9.109 -6.828 1 94.06 111 SER A C 1
ATOM 928 O O . SER A 1 111 ? 17.141 10.328 -7 1 94.06 111 SER A O 1
ATOM 930 N N . ASN A 1 112 ? 18.156 8.406 -7.23 1 93.56 112 ASN A N 1
ATOM 931 C CA . ASN A 1 112 ? 19.297 9.023 -7.879 1 93.56 112 ASN A CA 1
ATOM 932 C C . ASN A 1 112 ? 19.016 9.352 -9.344 1 93.56 112 ASN A C 1
ATOM 934 O O . ASN A 1 112 ? 19.672 10.203 -9.938 1 93.56 112 ASN A O 1
ATOM 938 N N . GLU A 1 113 ? 18.078 8.711 -9.875 1 93.44 113 GLU A N 1
ATOM 939 C CA . GLU A 1 113 ? 17.766 8.867 -11.297 1 93.44 113 GLU A CA 1
ATOM 940 C C . GLU A 1 113 ? 16.438 9.57 -11.508 1 93.44 113 GLU A C 1
ATOM 942 O O . GLU A 1 113 ? 16.203 10.18 -12.555 1 93.44 113 GLU A O 1
ATOM 947 N N . ILE A 1 114 ? 15.539 9.406 -10.656 1 91.56 114 ILE A N 1
ATOM 948 C CA . ILE A 1 114 ? 14.211 10.016 -10.727 1 91.56 114 ILE A CA 1
ATOM 949 C C . ILE A 1 114 ? 14.25 11.398 -10.086 1 91.56 114 ILE A C 1
ATOM 951 O O . ILE A 1 114 ? 14.453 11.523 -8.875 1 91.56 114 ILE A O 1
ATOM 955 N N . SER A 1 115 ? 13.914 12.281 -10.977 1 87.38 115 SER A N 1
ATOM 956 C CA . SER A 1 115 ? 13.953 13.656 -10.492 1 87.38 115 SER A CA 1
ATOM 957 C C . SER A 1 115 ? 12.734 13.969 -9.617 1 87.38 115 SER A C 1
ATOM 959 O O . SER A 1 115 ? 11.656 13.422 -9.836 1 87.38 115 SER A O 1
ATOM 961 N N . ASN A 1 116 ? 12.781 14.617 -8.578 1 93.25 116 ASN A N 1
ATOM 962 C CA . ASN A 1 116 ? 11.727 15.188 -7.738 1 93.25 116 ASN A CA 1
ATOM 963 C C . ASN A 1 116 ? 10.953 14.094 -7 1 93.25 116 ASN A C 1
ATOM 965 O O . ASN A 1 116 ? 9.734 14.18 -6.867 1 93.25 116 ASN A O 1
ATOM 969 N N . ILE A 1 117 ? 11.562 12.961 -6.777 1 96.69 117 ILE A N 1
ATOM 970 C CA . ILE A 1 117 ? 10.93 11.891 -6.004 1 96.69 117 ILE A CA 1
ATOM 971 C C . ILE A 1 117 ? 10.617 12.391 -4.598 1 96.69 117 ILE A C 1
ATOM 973 O O . ILE A 1 117 ? 11.477 12.992 -3.938 1 96.69 117 ILE A O 1
ATOM 977 N N . GLN A 1 118 ? 9.359 12.188 -4.23 1 98.12 118 GLN A N 1
ATOM 978 C CA . GLN A 1 118 ? 8.914 12.625 -2.91 1 98.12 118 GLN A CA 1
ATOM 979 C C . GLN A 1 118 ? 8.141 11.523 -2.197 1 98.12 118 GLN A C 1
ATOM 981 O O . GLN A 1 118 ? 7.504 10.688 -2.844 1 98.12 118 GLN A O 1
ATOM 986 N N . HIS A 1 119 ? 8.227 11.539 -0.902 1 98.69 119 HIS A N 1
ATOM 987 C CA . HIS A 1 119 ? 7.5 10.625 -0.025 1 98.69 119 HIS A CA 1
ATOM 988 C C . HIS A 1 119 ? 6.422 11.352 0.764 1 98.69 119 HIS A C 1
ATOM 990 O O . HIS A 1 119 ? 6.727 12.117 1.686 1 98.69 119 HIS A O 1
ATOM 996 N N . PHE A 1 120 ? 5.16 11.117 0.377 1 98.69 120 PHE A N 1
ATOM 997 C CA . PHE A 1 120 ? 4.004 11.719 1.035 1 98.69 120 PHE A CA 1
ATOM 998 C C . PHE A 1 120 ? 3.426 10.773 2.078 1 98.69 120 PHE A C 1
ATOM 1000 O O . PHE A 1 120 ? 3.35 9.562 1.851 1 98.69 120 PHE A O 1
ATOM 1007 N N . ILE A 1 121 ? 3 11.391 3.172 1 97.94 121 ILE A N 1
ATOM 1008 C CA . ILE A 1 121 ? 2.416 10.594 4.25 1 97.94 121 ILE A CA 1
ATOM 1009 C C . ILE A 1 121 ? 1.097 11.227 4.695 1 97.94 121 ILE A C 1
ATOM 1011 O O . ILE A 1 121 ? 1.044 12.422 5 1 97.94 121 ILE A O 1
ATOM 1015 N N . PHE A 1 122 ? 0.065 10.453 4.711 1 96.56 122 PHE A N 1
ATOM 1016 C CA . PHE A 1 122 ? -1.253 10.844 5.195 1 96.56 122 PHE A CA 1
ATOM 1017 C C . PHE A 1 122 ? -1.619 10.062 6.453 1 96.56 122 PHE A C 1
ATOM 1019 O O . PHE A 1 122 ? -1.952 8.883 6.383 1 96.56 122 PHE A O 1
ATOM 1026 N N . MET A 1 123 ? -1.499 10.742 7.504 1 93.31 123 MET A N 1
ATOM 1027 C CA . MET A 1 123 ? -1.737 10.117 8.805 1 93.31 123 MET A CA 1
ATOM 1028 C C . MET A 1 123 ? -3.16 10.375 9.281 1 93.31 123 MET A C 1
ATOM 1030 O O . MET A 1 123 ? -3.416 11.367 9.969 1 93.31 123 MET A O 1
ATOM 1034 N N . CYS A 1 124 ? -4.082 9.547 8.93 1 88.38 124 CYS A N 1
ATOM 1035 C CA . CYS A 1 124 ? -5.461 9.727 9.367 1 88.38 124 CYS A CA 1
ATOM 1036 C C . CYS A 1 124 ? -5.723 8.992 10.672 1 88.38 124 CYS A C 1
ATOM 1038 O O . CYS A 1 124 ? -4.805 8.406 11.25 1 88.38 124 CYS A O 1
ATOM 1040 N N . SER A 1 125 ? -6.926 9.078 11.18 1 80.94 125 SER A N 1
ATOM 1041 C CA . SER A 1 125 ? -7.246 8.641 12.531 1 80.94 125 SER A CA 1
ATOM 1042 C C . SER A 1 125 ? -6.883 7.176 12.742 1 80.94 125 SER A C 1
ATOM 1044 O O . SER A 1 125 ? -6.254 6.82 13.742 1 80.94 125 SER A O 1
ATOM 1046 N N . GLU A 1 126 ? -7.102 6.312 11.766 1 85.31 126 GLU A N 1
ATOM 1047 C CA . GLU A 1 126 ? -6.895 4.898 12.062 1 85.31 126 GLU A CA 1
ATOM 1048 C C . GLU A 1 126 ? -5.91 4.266 11.086 1 85.31 126 GLU A C 1
ATOM 1050 O O . GLU A 1 126 ? -5.504 3.115 11.266 1 85.31 126 GLU A O 1
ATOM 1055 N N . GLU A 1 127 ? -5.465 5.023 10.156 1 89.38 127 GLU A N 1
ATOM 1056 C CA . GLU A 1 127 ? -4.598 4.465 9.125 1 89.38 127 GLU A CA 1
ATOM 1057 C C . GLU A 1 127 ? -3.533 5.469 8.695 1 89.38 127 GLU A C 1
ATOM 1059 O O . GLU A 1 127 ? -3.715 6.68 8.844 1 89.38 127 GLU A O 1
ATOM 1064 N N . THR A 1 128 ? -2.477 4.938 8.266 1 95.06 128 THR A N 1
ATOM 1065 C CA . THR A 1 128 ? -1.441 5.738 7.621 1 95.06 128 THR A CA 1
ATOM 1066 C C . THR A 1 128 ? -1.228 5.289 6.18 1 95.06 128 THR A C 1
ATOM 1068 O O . THR A 1 128 ? -1.009 4.105 5.918 1 95.06 128 THR A O 1
ATOM 1071 N N . PHE A 1 129 ? -1.32 6.23 5.27 1 96.75 129 PHE A N 1
ATOM 1072 C CA . PHE A 1 129 ? -1.08 5.996 3.854 1 96.75 129 PHE A CA 1
ATOM 1073 C C . PHE A 1 129 ? 0.188 6.703 3.393 1 96.75 129 PHE A C 1
ATOM 1075 O O . PHE A 1 129 ? 0.451 7.84 3.795 1 96.75 129 PHE A O 1
ATOM 1082 N N . GLU A 1 130 ? 0.958 6.039 2.629 1 98.25 130 GLU A N 1
ATOM 1083 C CA . GLU A 1 130 ? 2.221 6.598 2.156 1 98.25 130 GLU A CA 1
ATOM 1084 C C . GLU A 1 130 ? 2.373 6.418 0.648 1 98.25 130 GLU A C 1
ATOM 1086 O O . GLU A 1 130 ? 2.082 5.348 0.112 1 98.25 130 GLU A O 1
ATOM 1091 N N . VAL A 1 131 ? 2.828 7.457 0.013 1 98.38 131 VAL A N 1
ATOM 1092 C CA . VAL A 1 131 ? 2.941 7.453 -1.442 1 98.38 131 VAL A CA 1
ATOM 1093 C C . VAL A 1 131 ? 4.32 7.969 -1.854 1 98.38 131 VAL A C 1
ATOM 1095 O O . VAL A 1 131 ? 4.793 8.977 -1.329 1 98.38 131 VAL A O 1
ATOM 1098 N N . ILE A 1 132 ? 4.957 7.246 -2.699 1 98.38 132 ILE A N 1
ATOM 1099 C CA . ILE A 1 132 ? 6.117 7.781 -3.404 1 98.38 132 ILE A CA 1
ATOM 1100 C C . ILE A 1 132 ? 5.703 8.266 -4.793 1 98.38 132 ILE A C 1
ATOM 1102 O O . ILE A 1 132 ? 5.156 7.492 -5.586 1 98.38 132 ILE A O 1
ATOM 1106 N N . SER A 1 133 ? 5.961 9.5 -5.051 1 97.69 133 SER A N 1
ATOM 1107 C CA . SER A 1 133 ? 5.523 10.094 -6.305 1 97.69 133 SER A CA 1
ATOM 1108 C C . SER A 1 133 ? 6.527 11.133 -6.805 1 97.69 133 SER A C 1
ATOM 1110 O O . SER A 1 133 ? 7.316 11.664 -6.023 1 97.69 133 SER A O 1
ATOM 1112 N N . GLU A 1 134 ? 6.453 11.445 -8.078 1 96.38 134 GLU A N 1
ATOM 1113 C CA . GLU A 1 134 ? 7.32 12.445 -8.695 1 96.38 134 GLU A CA 1
ATOM 1114 C C . GLU A 1 134 ? 6.648 13.812 -8.727 1 96.38 134 GLU A C 1
ATOM 1116 O O . GLU A 1 134 ? 7.25 14.797 -9.164 1 96.38 134 GLU A O 1
ATOM 1121 N N . TYR A 1 135 ? 5.469 13.852 -8.383 1 96.94 135 TYR A N 1
ATOM 1122 C CA . TYR A 1 135 ? 4.699 15.094 -8.422 1 96.94 135 TYR A CA 1
ATOM 1123 C C . TYR A 1 135 ? 3.734 15.172 -7.242 1 96.94 135 TYR A C 1
ATOM 1125 O O . TYR A 1 135 ? 3.463 14.164 -6.582 1 96.94 135 TYR A O 1
ATOM 1133 N N . GLU A 1 136 ? 3.295 16.391 -6.961 1 97.62 136 GLU A N 1
ATOM 1134 C CA . GLU A 1 136 ? 2.285 16.578 -5.926 1 97.62 136 GLU A CA 1
ATOM 1135 C C . GLU A 1 136 ? 0.887 16.266 -6.453 1 97.62 136 GLU A C 1
ATOM 1137 O O . GLU A 1 136 ? 0.567 16.578 -7.602 1 97.62 136 GLU A O 1
ATOM 1142 N N . PRO A 1 137 ? 0.09 15.703 -5.648 1 97.94 137 PRO A N 1
ATOM 1143 C CA . PRO A 1 137 ? -1.276 15.391 -6.078 1 97.94 137 PRO A CA 1
ATOM 1144 C C . PRO A 1 137 ? -2.162 16.641 -6.156 1 97.94 137 PRO A C 1
ATOM 1146 O O . PRO A 1 137 ? -1.809 17.688 -5.613 1 97.94 137 PRO A O 1
ATOM 1149 N N . ILE A 1 138 ? -3.258 16.406 -6.859 1 97.06 138 ILE A N 1
ATOM 1150 C CA . ILE A 1 138 ? -4.344 17.375 -6.77 1 97.06 138 ILE A CA 1
ATOM 1151 C C . ILE A 1 138 ? -5.117 17.156 -5.469 1 97.06 138 ILE A C 1
ATOM 1153 O O . ILE A 1 138 ? -5.418 16.016 -5.098 1 97.06 138 ILE A O 1
ATOM 1157 N N . VAL A 1 139 ? -5.344 18.266 -4.805 1 96.38 139 VAL A N 1
ATOM 1158 C CA . VAL A 1 139 ? -6.129 18.188 -3.578 1 96.38 139 VAL A CA 1
ATOM 1159 C C . VAL A 1 139 ? -7.465 18.906 -3.773 1 96.38 139 VAL A C 1
ATOM 1161 O O . VAL A 1 139 ? -7.5 20.078 -4.129 1 96.38 139 VAL A O 1
ATOM 1164 N N . GLN A 1 140 ? -8.5 18.156 -3.545 1 95.94 140 GLN A N 1
ATOM 1165 C CA . GLN A 1 140 ? -9.844 18.719 -3.646 1 95.94 140 GLN A CA 1
ATOM 1166 C C . GLN A 1 140 ? -10.539 18.703 -2.291 1 95.94 140 GLN A C 1
ATOM 1168 O O . GLN A 1 140 ? -10.531 17.703 -1.586 1 95.94 140 GLN A O 1
ATOM 1173 N N . ILE A 1 141 ? -11.125 19.812 -1.989 1 93.88 141 ILE A N 1
ATOM 1174 C CA . ILE A 1 141 ? -11.891 19.953 -0.753 1 93.88 141 ILE A CA 1
ATOM 1175 C C . ILE A 1 141 ? -13.344 20.281 -1.077 1 93.88 141 ILE A C 1
ATOM 1177 O O . ILE A 1 141 ? -13.625 21.266 -1.766 1 93.88 141 ILE A O 1
ATOM 1181 N N . ASN A 1 142 ? -14.203 19.422 -0.619 1 92.5 142 ASN A N 1
ATOM 1182 C CA . ASN A 1 142 ? -15.633 19.609 -0.845 1 92.5 142 ASN A CA 1
ATOM 1183 C C . ASN A 1 142 ? -16.391 19.734 0.469 1 92.5 142 ASN A C 1
ATOM 1185 O O . ASN A 1 142 ? -16.562 18.75 1.193 1 92.5 142 ASN A O 1
ATOM 1189 N N . LYS A 1 143 ? -16.938 20.922 0.77 1 84.75 143 LYS A N 1
ATOM 1190 C CA . LYS A 1 143 ? -17.719 21.172 1.98 1 84.75 143 LYS A CA 1
ATOM 1191 C C . LYS A 1 143 ? -19.188 20.859 1.761 1 84.75 143 LYS A C 1
ATOM 1193 O O . LYS A 1 143 ? -19.75 21.203 0.717 1 84.75 143 LYS A O 1
ATOM 1198 N N . LYS A 1 144 ? -19.719 19.891 2.443 1 72 144 LYS A N 1
ATOM 1199 C CA . LYS A 1 144 ? -21.156 19.703 2.33 1 72 144 LYS A CA 1
ATOM 1200 C C . LYS A 1 144 ? -21.906 20.922 2.842 1 72 144 LYS A C 1
ATOM 1202 O O . LYS A 1 144 ? -21.594 21.453 3.908 1 72 144 LYS A O 1
ATOM 1207 N N . LYS A 1 145 ? -22.609 21.688 1.969 1 58.03 145 LYS A N 1
ATOM 1208 C CA . LYS A 1 145 ? -23.531 22.766 2.336 1 58.03 145 LYS A CA 1
ATOM 1209 C C . LYS A 1 145 ? -24.5 22.312 3.416 1 58.03 145 LYS A C 1
ATOM 1211 O O . LYS A 1 145 ? -25.109 21.234 3.311 1 58.03 145 LYS A O 1
ATOM 1216 N N . SER A 1 146 ? -24.297 22.641 4.715 1 48.72 146 SER A N 1
ATOM 1217 C CA . SER A 1 146 ? -25.422 22.531 5.648 1 48.72 146 SER A CA 1
ATOM 1218 C C . SER A 1 146 ? -26.734 22.844 4.965 1 48.72 146 SER A C 1
ATOM 1220 O O . SER A 1 146 ? -26.875 23.875 4.309 1 48.72 146 SER A O 1
ATOM 1222 N N . VAL A 1 147 ? -27.438 21.828 4.617 1 41.31 147 VAL A N 1
ATOM 1223 C CA . VAL A 1 147 ? -28.797 22.281 4.359 1 41.31 147 VAL A CA 1
ATOM 1224 C C . VAL A 1 147 ? -29.344 22.984 5.594 1 41.31 147 VAL A C 1
ATOM 1226 O O . VAL A 1 147 ? -29.203 22.484 6.715 1 41.31 147 VAL A O 1
ATOM 1229 N N . MET B 1 1 ? 21.281 -14.844 7.113 1 46.59 1 MET B N 1
ATOM 1230 C CA . MET B 1 1 ? 20.047 -14.117 6.832 1 46.59 1 MET B CA 1
ATOM 1231 C C . MET B 1 1 ? 19.094 -14.953 5.969 1 46.59 1 MET B C 1
ATOM 1233 O O . MET B 1 1 ? 19.516 -15.516 4.957 1 46.59 1 MET B O 1
ATOM 1237 N N . THR B 1 2 ? 18.047 -15.484 6.586 1 69.5 2 THR B N 1
ATOM 1238 C CA . THR B 1 2 ? 17.219 -16.469 5.898 1 69.5 2 THR B CA 1
ATOM 1239 C C . THR B 1 2 ? 16.719 -15.93 4.57 1 69.5 2 THR B C 1
ATOM 1241 O O . THR B 1 2 ? 16.312 -14.766 4.484 1 69.5 2 THR B O 1
ATOM 1244 N N . THR B 1 3 ? 16.953 -16.594 3.471 1 90.81 3 THR B N 1
ATOM 1245 C CA . THR B 1 3 ? 16.703 -16.219 2.086 1 90.81 3 THR B CA 1
ATOM 1246 C C . THR B 1 3 ? 15.195 -16.188 1.801 1 90.81 3 THR B C 1
ATOM 1248 O O . THR B 1 3 ? 14.469 -17.109 2.188 1 90.81 3 THR B O 1
ATOM 1251 N N . ARG B 1 4 ? 14.805 -15.148 1.238 1 96.5 4 ARG B N 1
ATOM 1252 C CA . ARG B 1 4 ? 13.414 -15.031 0.821 1 96.5 4 ARG B CA 1
ATOM 1253 C C . ARG B 1 4 ? 13.039 -16.125 -0.177 1 96.5 4 ARG B C 1
ATOM 1255 O O . ARG B 1 4 ? 13.836 -16.453 -1.062 1 96.5 4 ARG B O 1
ATOM 1262 N N . LYS B 1 5 ? 11.828 -16.656 0.028 1 97.94 5 LYS B N 1
ATOM 1263 C CA . LYS B 1 5 ? 11.312 -17.719 -0.844 1 97.94 5 LYS B CA 1
ATOM 1264 C C . LYS B 1 5 ? 9.844 -17.484 -1.17 1 97.94 5 LYS B C 1
ATOM 1266 O O . LYS B 1 5 ? 9.047 -17.156 -0.287 1 97.94 5 LYS B O 1
ATOM 1271 N N . LEU B 1 6 ? 9.531 -17.625 -2.451 1 98.06 6 LEU B N 1
ATOM 1272 C CA . LEU B 1 6 ? 8.125 -17.609 -2.834 1 98.06 6 LEU B CA 1
ATOM 1273 C C . LEU B 1 6 ? 7.582 -19.031 -2.939 1 98.06 6 LEU B C 1
ATOM 1275 O O . LEU B 1 6 ? 8.32 -19.969 -3.266 1 98.06 6 LEU B O 1
ATOM 1279 N N . VAL B 1 7 ? 6.328 -19.172 -2.615 1 98.06 7 VAL B N 1
ATOM 1280 C CA . VAL B 1 7 ? 5.578 -20.406 -2.814 1 98.06 7 VAL B CA 1
ATOM 1281 C C . VAL B 1 7 ? 4.301 -20.109 -3.596 1 98.06 7 VAL B C 1
ATOM 1283 O O . VAL B 1 7 ? 3.635 -19.109 -3.355 1 98.06 7 VAL B O 1
ATOM 1286 N N . VAL B 1 8 ? 4.039 -20.953 -4.547 1 96.69 8 VAL B N 1
ATOM 1287 C CA . VAL B 1 8 ? 2.818 -20.797 -5.328 1 96.69 8 VAL B CA 1
ATOM 1288 C C . VAL B 1 8 ? 1.602 -20.906 -4.414 1 96.69 8 VAL B C 1
ATOM 1290 O O . VAL B 1 8 ? 1.524 -21.812 -3.582 1 96.69 8 VAL B O 1
ATOM 1293 N N . TRP B 1 9 ? 0.713 -19.938 -4.492 1 96.94 9 TRP B N 1
ATOM 1294 C CA . TRP B 1 9 ? -0.564 -19.984 -3.787 1 96.94 9 TRP B CA 1
ATOM 1295 C C . TRP B 1 9 ? -1.718 -20.188 -4.762 1 96.94 9 TRP B C 1
ATOM 1297 O O . TRP B 1 9 ? -1.98 -19.344 -5.617 1 96.94 9 TRP B O 1
ATOM 1307 N N . ARG B 1 10 ? -2.355 -21.281 -4.703 1 93.19 10 ARG B N 1
ATOM 1308 C CA . ARG B 1 10 ? -3.463 -21.641 -5.586 1 93.19 10 ARG B CA 1
ATOM 1309 C C . ARG B 1 10 ? -4.766 -21.766 -4.805 1 93.19 10 ARG B C 1
ATOM 1311 O O . ARG B 1 10 ? -5.164 -22.875 -4.426 1 93.19 10 ARG B O 1
ATOM 1318 N N . PRO B 1 11 ? -5.449 -20.688 -4.66 1 91.31 11 PRO B N 1
ATOM 1319 C CA . PRO B 1 11 ? -6.645 -20.719 -3.811 1 91.31 11 PRO B CA 1
ATOM 1320 C C . PRO B 1 11 ? -7.844 -21.359 -4.492 1 91.31 11 PRO B C 1
ATOM 1322 O O . PRO B 1 11 ? -8.789 -21.781 -3.822 1 91.31 11 PRO B O 1
ATOM 1325 N N . LYS B 1 12 ? -7.816 -21.344 -5.809 1 87.75 12 LYS B N 1
ATOM 1326 C CA . LYS B 1 12 ? -8.938 -21.875 -6.57 1 87.75 12 LYS B CA 1
ATOM 1327 C C . LYS B 1 12 ? -8.492 -22.375 -7.941 1 87.75 12 LYS B C 1
ATOM 1329 O O . LYS B 1 12 ? -7.469 -21.922 -8.469 1 87.75 12 LYS B O 1
ATOM 1334 N N . ASP B 1 13 ? -9.266 -23.219 -8.43 1 82.69 13 ASP B N 1
ATOM 1335 C CA . ASP B 1 13 ? -9.031 -23.641 -9.812 1 82.69 13 ASP B CA 1
ATOM 1336 C C . ASP B 1 13 ? -9.555 -22.594 -10.797 1 82.69 13 ASP B C 1
ATOM 1338 O O . ASP B 1 13 ? -10.414 -21.781 -10.445 1 82.69 13 ASP B O 1
ATOM 1342 N N . GLY B 1 14 ? -8.984 -22.484 -11.922 1 78.56 14 GLY B N 1
ATOM 1343 C CA . GLY B 1 14 ? -9.508 -21.609 -12.953 1 78.56 14 GLY B CA 1
ATOM 1344 C C . GLY B 1 14 ? -8.695 -20.328 -13.125 1 78.56 14 GLY B C 1
ATOM 1345 O O . GLY B 1 14 ? -9 -19.5 -13.984 1 78.56 14 GLY B O 1
ATOM 1346 N N . LEU B 1 15 ? -7.781 -20.203 -12.281 1 80.75 15 LEU B N 1
ATOM 1347 C CA . LEU B 1 15 ? -6.867 -19.078 -12.445 1 80.75 15 LEU B CA 1
ATOM 1348 C C . LEU B 1 15 ? -5.844 -19.359 -13.539 1 80.75 15 LEU B C 1
ATOM 1350 O O . LEU B 1 15 ? -5.023 -20.266 -13.406 1 80.75 15 LEU B O 1
ATOM 1354 N N . GLU B 1 16 ? -6.191 -18.906 -14.664 1 72.94 16 GLU B N 1
ATOM 1355 C CA . GLU B 1 16 ? -5.301 -19.188 -15.789 1 72.94 16 GLU B CA 1
ATOM 1356 C C . GLU B 1 16 ? -4.863 -17.906 -16.484 1 72.94 16 GLU B C 1
ATOM 1358 O O . GLU B 1 16 ? -5.582 -16.906 -16.469 1 72.94 16 GLU B O 1
ATOM 1363 N N . GLY B 1 17 ? -3.625 -17.938 -17.062 1 72.81 17 GLY B N 1
ATOM 1364 C CA . GLY B 1 17 ? -3.158 -16.891 -17.953 1 72.81 17 GLY B CA 1
ATOM 1365 C C . GLY B 1 17 ? -2.68 -15.648 -17.234 1 72.81 17 GLY B C 1
ATOM 1366 O O . GLY B 1 17 ? -2.648 -15.617 -15.992 1 72.81 17 GLY B O 1
ATOM 1367 N N . PRO B 1 18 ? -2.262 -14.695 -18.016 1 82.94 18 PRO B N 1
ATOM 1368 C CA . PRO B 1 18 ? -1.843 -13.406 -17.453 1 82.94 18 PRO B CA 1
ATOM 1369 C C . PRO B 1 18 ? -3.006 -12.617 -16.859 1 82.94 18 PRO B C 1
ATOM 1371 O O . PRO B 1 18 ? -4.117 -12.656 -17.391 1 82.94 18 PRO B O 1
ATOM 1374 N N . LEU B 1 19 ? -2.711 -12.055 -15.742 1 89.94 19 LEU B N 1
ATOM 1375 C CA . LEU B 1 19 ? -3.709 -11.227 -15.078 1 89.94 19 LEU B CA 1
ATOM 1376 C C . LEU B 1 19 ? -3.379 -9.75 -15.227 1 89.94 19 LEU B C 1
ATOM 1378 O O . LEU B 1 19 ? -2.211 -9.359 -15.164 1 89.94 19 LEU B O 1
ATOM 1382 N N . HIS B 1 20 ? -4.445 -9.031 -15.469 1 90.94 20 HIS B N 1
ATOM 1383 C CA . HIS B 1 20 ? -4.348 -7.574 -15.484 1 90.94 20 HIS B CA 1
ATOM 1384 C C . HIS B 1 20 ? -5.113 -6.953 -14.32 1 90.94 20 HIS B C 1
ATOM 1386 O O . HIS B 1 20 ? -6.227 -7.379 -14.008 1 90.94 20 HIS B O 1
ATOM 1392 N N . TYR B 1 21 ? -4.438 -6.039 -13.711 1 90.06 21 TYR B N 1
ATOM 1393 C CA . TYR B 1 21 ? -5.16 -5.391 -12.625 1 90.06 21 TYR B CA 1
ATOM 1394 C C . TYR B 1 21 ? -6.246 -4.465 -13.164 1 90.06 21 TYR B C 1
ATOM 1396 O O . TYR B 1 21 ? -6.055 -3.801 -14.188 1 90.06 21 TYR B O 1
ATOM 1404 N N . VAL B 1 22 ? -7.348 -4.457 -12.5 1 90.19 22 VAL B N 1
ATOM 1405 C CA . VAL B 1 22 ? -8.469 -3.596 -12.867 1 90.19 22 VAL B CA 1
ATOM 1406 C C . VAL B 1 22 ? -8.633 -2.498 -11.82 1 90.19 22 VAL B C 1
ATOM 1408 O O . VAL B 1 22 ? -8.617 -1.31 -12.148 1 90.19 22 VAL B O 1
ATOM 1411 N N . GLU B 1 23 ? -8.719 -2.938 -10.617 1 93.69 23 GLU B N 1
ATOM 1412 C CA . GLU B 1 23 ? -8.906 -1.942 -9.57 1 93.69 23 GLU B CA 1
ATOM 1413 C C . GLU B 1 23 ? -8.523 -2.506 -8.203 1 93.69 23 GLU B C 1
ATOM 1415 O O . GLU B 1 23 ? -8.602 -3.717 -7.98 1 93.69 23 GLU B O 1
ATOM 1420 N N . VAL B 1 24 ? -8.102 -1.586 -7.352 1 94.44 24 VAL B N 1
ATOM 1421 C CA . VAL B 1 24 ? -7.957 -1.837 -5.918 1 94.44 24 VAL B CA 1
ATOM 1422 C C . VAL B 1 24 ? -8.859 -0.882 -5.137 1 94.44 24 VAL B C 1
ATOM 1424 O O . VAL B 1 24 ? -8.875 0.321 -5.406 1 94.44 24 VAL B O 1
ATOM 1427 N N . LYS B 1 25 ? -9.555 -1.465 -4.262 1 94.19 25 LYS B N 1
ATOM 1428 C CA . LYS B 1 25 ? -10.414 -0.652 -3.4 1 94.19 25 LYS B CA 1
ATOM 1429 C C . LYS B 1 25 ? -10.188 -0.996 -1.93 1 94.19 25 LYS B C 1
ATOM 1431 O O . LYS B 1 25 ? -10.227 -2.168 -1.549 1 94.19 25 LYS B O 1
ATOM 1436 N N . PHE B 1 26 ? -9.953 0.047 -1.189 1 91.94 26 PHE B N 1
ATOM 1437 C CA . PHE B 1 26 ? -9.859 -0.098 0.258 1 91.94 26 PHE B CA 1
ATOM 1438 C C . PHE B 1 26 ? -10.875 0.792 0.96 1 91.94 26 PHE B C 1
ATOM 1440 O O . PHE B 1 26 ? -10.781 2.02 0.896 1 91.94 26 PHE B O 1
ATOM 1447 N N . ALA B 1 27 ? -11.852 0.301 1.561 1 88.25 27 ALA B N 1
ATOM 1448 C CA . ALA B 1 27 ? -12.906 0.924 2.354 1 88.25 27 ALA B CA 1
ATOM 1449 C C . ALA B 1 27 ? -13.367 -0.003 3.473 1 88.25 27 ALA B C 1
ATOM 1451 O O . ALA B 1 27 ? -12.625 -0.265 4.418 1 88.25 27 ALA B O 1
ATOM 1452 N N . ASP B 1 28 ? -14.469 -0.661 3.248 1 85.94 28 ASP B N 1
ATOM 1453 C CA . ASP B 1 28 ? -14.898 -1.732 4.145 1 85.94 28 ASP B CA 1
ATOM 1454 C C . ASP B 1 28 ? -14.266 -3.064 3.742 1 85.94 28 ASP B C 1
ATOM 1456 O O . ASP B 1 28 ? -14.969 -3.994 3.342 1 85.94 28 ASP B O 1
ATOM 1460 N N . GLY B 1 29 ? -12.922 -3.041 3.955 1 94 29 GLY B N 1
ATOM 1461 C CA . GLY B 1 29 ? -12.117 -4.164 3.498 1 94 29 GLY B CA 1
ATOM 1462 C C . GLY B 1 29 ? -11.195 -3.812 2.35 1 94 29 GLY B C 1
ATOM 1463 O O . GLY B 1 29 ? -11.117 -2.652 1.938 1 94 29 GLY B O 1
ATOM 1464 N N . LEU B 1 30 ? -10.43 -4.777 1.907 1 96.5 30 LEU B N 1
ATOM 1465 C CA . LEU B 1 30 ? -9.547 -4.629 0.758 1 96.5 30 LEU B CA 1
ATOM 1466 C C . LEU B 1 30 ? -9.961 -5.562 -0.374 1 96.5 30 LEU B C 1
ATOM 1468 O O . LEU B 1 30 ? -10.156 -6.762 -0.158 1 96.5 30 LEU B O 1
ATOM 1472 N N . GLN B 1 31 ? -10.148 -4.938 -1.484 1 97.38 31 GLN B N 1
ATOM 1473 C CA . GLN B 1 31 ? -10.508 -5.727 -2.656 1 97.38 31 GLN B CA 1
ATOM 1474 C C . GLN B 1 31 ? -9.562 -5.449 -3.82 1 97.38 31 GLN B C 1
ATOM 1476 O O . GLN B 1 31 ? -9.328 -4.293 -4.176 1 97.38 31 GLN B O 1
ATOM 1481 N N . LEU B 1 32 ? -9.031 -6.465 -4.348 1 96.81 32 LEU B N 1
ATOM 1482 C CA . LEU B 1 32 ? -8.258 -6.41 -5.578 1 96.81 32 LEU B CA 1
ATOM 1483 C C . LEU B 1 32 ? -9 -7.094 -6.723 1 96.81 32 LEU B C 1
ATOM 1485 O O . LEU B 1 32 ? -9.484 -8.219 -6.57 1 96.81 32 LEU B O 1
ATOM 1489 N N . VAL B 1 33 ? -9.086 -6.441 -7.82 1 95.88 33 VAL B N 1
ATOM 1490 C CA . VAL B 1 33 ? -9.797 -6.98 -8.969 1 95.88 33 VAL B CA 1
ATOM 1491 C C . VAL B 1 33 ? -8.836 -7.133 -10.148 1 95.88 33 VAL B C 1
ATOM 1493 O O . VAL B 1 33 ? -8.18 -6.172 -10.547 1 95.88 33 VAL B O 1
ATOM 1496 N N . PHE B 1 34 ? -8.852 -8.305 -10.672 1 94.62 34 PHE B N 1
ATOM 1497 C CA . PHE B 1 34 ? -8.039 -8.625 -11.844 1 94.62 34 PHE B CA 1
ATOM 1498 C C . PHE B 1 34 ? -8.914 -9.156 -12.969 1 94.62 34 PHE B C 1
ATOM 1500 O O . PHE B 1 34 ? -10.062 -9.547 -12.742 1 94.62 34 PHE B O 1
ATOM 1507 N N . GLU B 1 35 ? -8.32 -9.141 -14.117 1 93.19 35 GLU B N 1
ATOM 1508 C CA . GLU B 1 35 ? -8.953 -9.742 -15.281 1 93.19 35 GLU B CA 1
ATOM 1509 C C . GLU B 1 35 ? -7.938 -10.484 -16.141 1 93.19 35 GLU B C 1
ATOM 1511 O O . GLU B 1 35 ? -6.805 -10.031 -16.297 1 93.19 35 GLU B O 1
ATOM 1516 N N . ASP B 1 36 ? -8.406 -11.594 -16.656 1 89.75 36 ASP B N 1
ATOM 1517 C CA . ASP B 1 36 ? -7.508 -12.32 -17.547 1 89.75 36 ASP B CA 1
ATOM 1518 C C . ASP B 1 36 ? -7.832 -12.023 -19.016 1 89.75 36 ASP B C 1
ATOM 1520 O O . ASP B 1 36 ? -8.625 -11.125 -19.297 1 89.75 36 ASP B O 1
ATOM 1524 N N . GLU B 1 37 ? -7.121 -12.719 -19.891 1 87.31 37 GLU B N 1
ATOM 1525 C CA . GLU B 1 37 ? -7.246 -12.445 -21.328 1 87.31 37 GLU B CA 1
ATOM 1526 C C . GLU B 1 37 ? -8.609 -12.891 -21.859 1 87.31 37 GLU B C 1
ATOM 1528 O O . GLU B 1 37 ? -9.039 -12.445 -22.922 1 87.31 37 GLU B O 1
ATOM 1533 N N . SER B 1 38 ? -9.281 -13.742 -21.156 1 87.44 38 SER B N 1
ATOM 1534 C CA . SER B 1 38 ? -10.602 -14.211 -21.578 1 87.44 38 SER B CA 1
ATOM 1535 C C . SER B 1 38 ? -11.711 -13.406 -20.906 1 87.44 38 SER B C 1
ATOM 1537 O O . SER B 1 38 ? -12.867 -13.828 -20.891 1 87.44 38 SER B O 1
ATOM 1539 N N . ASN B 1 39 ? -11.359 -12.328 -20.25 1 88.81 39 ASN B N 1
ATOM 1540 C CA . ASN B 1 39 ? -12.273 -11.414 -19.578 1 88.81 39 ASN B CA 1
ATOM 1541 C C . ASN B 1 39 ? -12.891 -12.047 -18.328 1 88.81 39 ASN B C 1
ATOM 1543 O O . ASN B 1 39 ? -13.992 -11.68 -17.922 1 88.81 39 ASN B O 1
ATOM 1547 N N . THR B 1 40 ? -12.18 -13.016 -17.922 1 91.88 40 THR B N 1
ATOM 1548 C CA . THR B 1 40 ? -12.562 -13.555 -16.625 1 91.88 40 THR B CA 1
ATOM 1549 C C . THR B 1 40 ? -12.125 -12.625 -15.492 1 91.88 40 THR B C 1
ATOM 1551 O O . THR B 1 40 ? -10.961 -12.219 -15.43 1 91.88 40 THR B O 1
ATOM 1554 N N . GLU B 1 41 ? -13.031 -12.281 -14.648 1 94.62 41 GLU B N 1
ATOM 1555 C CA . GLU B 1 41 ? -12.734 -11.406 -13.516 1 94.62 41 GLU B CA 1
ATOM 1556 C C . GLU B 1 41 ? -12.352 -12.219 -12.281 1 94.62 41 GLU B C 1
ATOM 1558 O O . GLU B 1 41 ? -13.039 -13.188 -11.93 1 94.62 41 GLU B O 1
ATOM 1563 N N . ILE B 1 42 ? -11.344 -11.828 -11.648 1 94.81 42 ILE B N 1
ATOM 1564 C CA . ILE B 1 42 ? -10.898 -12.422 -10.398 1 94.81 42 ILE B CA 1
ATOM 1565 C C . ILE B 1 42 ? -10.875 -11.359 -9.297 1 94.81 42 ILE B C 1
ATOM 1567 O O . ILE B 1 42 ? -10.211 -10.336 -9.438 1 94.81 42 ILE B O 1
ATOM 1571 N N . LYS B 1 43 ? -11.547 -11.641 -8.203 1 96 43 LYS B N 1
ATOM 1572 C CA . LYS B 1 43 ? -11.586 -10.719 -7.07 1 96 43 LYS B CA 1
ATOM 1573 C C . LYS B 1 43 ? -10.938 -11.352 -5.836 1 96 43 LYS B C 1
ATOM 1575 O O . LYS B 1 43 ? -11.266 -12.477 -5.465 1 96 43 LYS B O 1
ATOM 1580 N N . ILE B 1 44 ? -10.008 -10.68 -5.32 1 97.25 44 ILE B N 1
ATOM 1581 C CA . ILE B 1 44 ? -9.43 -11.008 -4.023 1 97.25 44 ILE B CA 1
ATOM 1582 C C . ILE B 1 44 ? -10.039 -10.117 -2.941 1 97.25 44 ILE B C 1
ATOM 1584 O O . ILE B 1 44 ? -9.898 -8.891 -2.984 1 97.25 44 ILE B O 1
ATOM 1588 N N . ILE B 1 45 ? -10.672 -10.734 -1.948 1 98.06 45 ILE B N 1
ATOM 1589 C CA . ILE B 1 45 ? -11.469 -9.953 -1.003 1 98.06 45 ILE B CA 1
ATOM 1590 C C . ILE B 1 45 ? -10.992 -10.227 0.421 1 98.06 45 ILE B C 1
ATOM 1592 O O . ILE B 1 45 ? -11.102 -11.359 0.913 1 98.06 45 ILE B O 1
ATOM 1596 N N . TYR B 1 46 ? -10.438 -9.25 1.058 1 98.19 46 TYR B N 1
ATOM 1597 C CA . TYR B 1 46 ? -10.18 -9.242 2.494 1 98.19 46 TYR B CA 1
ATOM 1598 C C . TYR B 1 46 ? -11.266 -8.477 3.238 1 98.19 46 TYR B C 1
ATOM 1600 O O . TYR B 1 46 ? -11.242 -7.246 3.295 1 98.19 46 TYR B O 1
ATOM 1608 N N . ASN B 1 47 ? -12.18 -9.195 3.9 1 97.12 47 ASN B N 1
ATOM 1609 C CA . ASN B 1 47 ? -13.312 -8.492 4.488 1 97.12 47 ASN B CA 1
ATOM 1610 C C . ASN B 1 47 ? -13.562 -8.93 5.926 1 97.12 47 ASN B C 1
ATOM 1612 O O . ASN B 1 47 ? -14.602 -8.609 6.508 1 97.12 47 ASN B O 1
ATOM 1616 N N . GLN B 1 48 ? -12.727 -9.719 6.445 1 96.31 48 GLN B N 1
ATOM 1617 C CA . GLN B 1 48 ? -12.852 -10.07 7.855 1 96.31 48 GLN B CA 1
ATOM 1618 C C . GLN B 1 48 ? -12.234 -9.008 8.75 1 96.31 48 GLN B C 1
ATOM 1620 O O . GLN B 1 48 ? -11.047 -8.688 8.617 1 96.31 48 GLN B O 1
ATOM 1625 N N . ASN B 1 49 ? -13.016 -8.5 9.586 1 93.62 49 ASN B N 1
ATOM 1626 C CA . ASN B 1 49 ? -12.516 -7.516 10.547 1 93.62 49 ASN B CA 1
ATOM 1627 C C . ASN B 1 49 ? -11.945 -8.188 11.789 1 93.62 49 ASN B C 1
ATOM 1629 O O . ASN B 1 49 ? -12.68 -8.797 12.57 1 93.62 49 ASN B O 1
ATOM 1633 N N . ILE B 1 50 ? -10.688 -8.141 11.875 1 90.75 50 ILE B N 1
ATOM 1634 C CA . ILE B 1 50 ? -10 -8.664 13.047 1 90.75 50 ILE B CA 1
ATOM 1635 C C . ILE B 1 50 ? -9.328 -7.52 13.805 1 90.75 50 ILE B C 1
ATOM 1637 O O . ILE B 1 50 ? -8.398 -6.891 13.297 1 90.75 50 ILE B O 1
ATOM 1641 N N . ASN B 1 51 ? -9.766 -7.23 14.992 1 86.62 51 ASN B N 1
ATOM 1642 C CA . ASN B 1 51 ? -9.234 -6.148 15.812 1 86.62 51 ASN B CA 1
ATOM 1643 C C . ASN B 1 51 ? -9.258 -4.816 15.07 1 86.62 51 ASN B C 1
ATOM 1645 O O . ASN B 1 51 ? -8.242 -4.113 15.016 1 86.62 51 ASN B O 1
ATOM 1649 N N . SER B 1 52 ? -10.32 -4.617 14.312 1 86.5 52 SER B N 1
ATOM 1650 C CA . SER B 1 52 ? -10.617 -3.357 13.641 1 86.5 52 SER B CA 1
ATOM 1651 C C . SER B 1 52 ? -9.75 -3.178 12.398 1 86.5 52 SER B C 1
ATOM 1653 O O . SER B 1 52 ? -9.539 -2.053 11.938 1 86.5 52 SER B O 1
ATOM 1655 N N . LYS B 1 53 ? -9.305 -4.281 11.93 1 89.75 53 LYS B N 1
ATOM 1656 C CA . LYS B 1 53 ? -8.5 -4.223 10.719 1 89.75 53 LYS B CA 1
ATOM 1657 C C . LYS B 1 53 ? -8.891 -5.328 9.742 1 89.75 53 LYS B C 1
ATOM 1659 O O . LYS B 1 53 ? -9.172 -6.457 10.148 1 89.75 53 LYS B O 1
ATOM 1664 N N . PHE B 1 54 ? -8.828 -4.98 8.5 1 93.94 54 PHE B N 1
ATOM 1665 C CA . PHE B 1 54 ? -9.117 -5.992 7.484 1 93.94 54 PHE B CA 1
ATOM 1666 C C . PHE B 1 54 ? -7.832 -6.672 7.023 1 93.94 54 PHE B C 1
ATOM 1668 O O . PHE B 1 54 ? -7.84 -7.855 6.676 1 93.94 54 PHE B O 1
ATOM 1675 N N . VAL B 1 55 ? -6.758 -5.926 6.953 1 96.19 55 VAL B N 1
ATOM 1676 C CA . VAL B 1 55 ? -5.414 -6.418 6.676 1 96.19 55 VAL B CA 1
ATOM 1677 C C . VAL B 1 55 ? -4.402 -5.66 7.539 1 96.19 55 VAL B C 1
ATOM 1679 O O . VAL B 1 55 ? -4.719 -4.605 8.094 1 96.19 55 VAL B O 1
ATOM 1682 N N . LEU B 1 56 ? -3.305 -6.262 7.703 1 95.56 56 LEU B N 1
ATOM 1683 C CA . LEU B 1 56 ? -2.295 -5.656 8.562 1 95.56 56 LEU B CA 1
ATOM 1684 C C . LEU B 1 56 ? -1.493 -4.605 7.801 1 95.56 56 LEU B C 1
ATOM 1686 O O . LEU B 1 56 ? -1.136 -3.564 8.359 1 95.56 56 LEU B O 1
ATOM 1690 N N . ALA B 1 57 ? -1.185 -4.879 6.621 1 96.69 57 ALA B N 1
ATOM 1691 C CA . ALA B 1 57 ? -0.441 -3.963 5.762 1 96.69 57 ALA B CA 1
ATOM 1692 C C . ALA B 1 57 ? -0.665 -4.289 4.285 1 96.69 57 ALA B C 1
ATOM 1694 O O . ALA B 1 57 ? -1.045 -5.414 3.943 1 96.69 57 ALA B O 1
ATOM 1695 N N . PHE B 1 58 ? -0.494 -3.32 3.49 1 96.94 58 PHE B N 1
ATOM 1696 C CA . PHE B 1 58 ? -0.651 -3.422 2.045 1 96.94 58 PHE B CA 1
ATOM 1697 C C . PHE B 1 58 ? 0.336 -2.51 1.326 1 96.94 58 PHE B C 1
ATOM 1699 O O . PHE B 1 58 ? 0.592 -1.39 1.771 1 96.94 58 PHE B O 1
ATOM 1706 N N . ARG B 1 59 ? 0.919 -3.043 0.201 1 96.69 59 ARG B N 1
ATOM 1707 C CA . ARG B 1 59 ? 1.72 -2.143 -0.622 1 96.69 59 ARG B CA 1
ATOM 1708 C C . ARG B 1 59 ? 1.627 -2.518 -2.096 1 96.69 59 ARG B C 1
ATOM 1710 O O . ARG B 1 59 ? 1.286 -3.654 -2.432 1 96.69 59 ARG B O 1
ATOM 1717 N N . PHE B 1 60 ? 1.911 -1.532 -2.828 1 94.44 60 PHE B N 1
ATOM 1718 C CA . PHE B 1 60 ? 1.914 -1.638 -4.281 1 94.44 60 PHE B CA 1
ATOM 1719 C C . PHE B 1 60 ? 3.20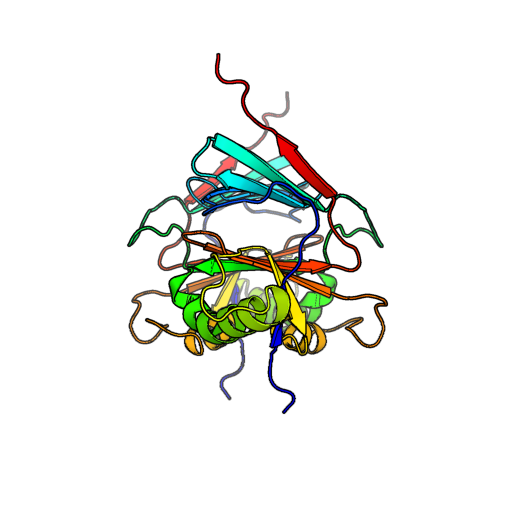3 -1.07 -4.863 1 94.44 60 PHE B C 1
ATOM 1721 O O . PHE B 1 60 ? 3.721 -0.062 -4.379 1 94.44 60 PHE B O 1
ATOM 1728 N N . THR B 1 61 ? 3.758 -1.799 -5.836 1 93.38 61 THR B N 1
ATOM 1729 C CA . THR B 1 61 ? 4.883 -1.304 -6.625 1 93.38 61 THR B CA 1
ATOM 1730 C C . THR B 1 61 ? 4.742 -1.716 -8.086 1 93.38 61 THR B C 1
ATOM 1732 O O . THR B 1 61 ? 4.012 -2.654 -8.406 1 93.38 61 THR B O 1
ATOM 1735 N N . ASP B 1 62 ? 5.445 -1.002 -8.898 1 88.44 62 ASP B N 1
ATOM 1736 C CA . ASP B 1 62 ? 5.535 -1.391 -10.305 1 88.44 62 ASP B CA 1
ATOM 1737 C C . ASP B 1 62 ? 6.234 -2.74 -10.461 1 88.44 62 ASP B C 1
ATOM 1739 O O . ASP B 1 62 ? 7.098 -3.094 -9.656 1 88.44 62 ASP B O 1
ATOM 1743 N N . ASP B 1 63 ? 5.867 -3.422 -11.555 1 84.75 63 ASP B N 1
ATOM 1744 C CA . ASP B 1 63 ? 6.406 -4.758 -11.781 1 84.75 63 ASP B CA 1
ATOM 1745 C C . ASP B 1 63 ? 7.914 -4.711 -12.023 1 84.75 63 ASP B C 1
ATOM 1747 O O . ASP B 1 63 ? 8.648 -5.594 -11.578 1 84.75 63 ASP B O 1
ATOM 1751 N N . LEU B 1 64 ? 8.336 -3.666 -12.625 1 86.12 64 LEU B N 1
ATOM 1752 C CA . LEU B 1 64 ? 9.766 -3.561 -12.906 1 86.12 64 LEU B CA 1
ATOM 1753 C C . LEU B 1 64 ? 10.555 -3.338 -11.617 1 86.12 64 LEU B C 1
ATOM 1755 O O . LEU B 1 64 ? 11.664 -3.855 -11.469 1 86.12 64 LEU B O 1
ATOM 1759 N N . LYS B 1 65 ? 9.961 -2.67 -10.719 1 91.56 65 LYS B N 1
ATOM 1760 C CA . LYS B 1 65 ? 10.609 -2.43 -9.43 1 91.56 65 LYS B CA 1
ATOM 1761 C C . LYS B 1 65 ? 10.703 -3.717 -8.617 1 91.56 65 LYS B C 1
ATOM 1763 O O . LYS B 1 65 ? 11.633 -3.889 -7.828 1 91.56 65 LYS B O 1
ATOM 1768 N N . ARG B 1 66 ? 9.805 -4.605 -8.891 1 93.88 66 ARG B N 1
ATOM 1769 C CA . ARG B 1 66 ? 9.852 -5.855 -8.141 1 93.88 66 ARG B CA 1
ATOM 1770 C C . ARG B 1 66 ? 10.445 -6.98 -8.992 1 93.88 66 ARG B C 1
ATOM 1772 O O . ARG B 1 66 ? 10.141 -8.156 -8.773 1 93.88 66 ARG B O 1
ATOM 1779 N N . GLY B 1 67 ? 11.266 -6.594 -9.922 1 93.25 67 GLY B N 1
ATOM 1780 C CA . GLY B 1 67 ? 11.977 -7.594 -10.703 1 93.25 67 GLY B CA 1
ATOM 1781 C C . GLY B 1 67 ? 12.828 -8.523 -9.852 1 93.25 67 GLY B C 1
ATOM 1782 O O . GLY B 1 67 ? 13.195 -9.609 -10.297 1 93.25 67 GLY B O 1
ATOM 1783 N N . ASP B 1 68 ? 13.055 -8.109 -8.625 1 94.06 68 ASP B N 1
ATOM 1784 C CA . ASP B 1 68 ? 13.836 -8.906 -7.688 1 94.06 68 ASP B CA 1
ATOM 1785 C C . ASP B 1 68 ? 13.109 -10.203 -7.344 1 94.06 68 ASP B C 1
ATOM 1787 O O . ASP B 1 68 ? 13.719 -11.148 -6.828 1 94.06 68 ASP B O 1
ATOM 1791 N N . LEU B 1 69 ? 11.852 -10.289 -7.668 1 95.69 69 LEU B N 1
ATOM 1792 C CA . LEU B 1 69 ? 11.055 -11.461 -7.316 1 95.69 69 LEU B CA 1
ATOM 1793 C C . LEU B 1 69 ? 11.047 -12.477 -8.461 1 95.69 69 LEU B C 1
ATOM 1795 O O . LEU B 1 69 ? 10.633 -13.617 -8.273 1 95.69 69 LEU B O 1
ATOM 1799 N N . SER B 1 70 ? 11.523 -12.078 -9.602 1 93.56 70 SER B N 1
ATOM 1800 C CA . SER B 1 70 ? 11.375 -12.883 -10.812 1 93.56 70 SER B CA 1
ATOM 1801 C C . SER B 1 70 ? 12.023 -14.25 -10.648 1 93.56 70 SER B C 1
ATOM 1803 O O . SER B 1 70 ? 11.438 -15.273 -11 1 93.56 70 SER B O 1
ATOM 1805 N N . LYS B 1 71 ? 13.211 -14.203 -10.086 1 94.81 71 LYS B N 1
ATOM 1806 C CA . LYS B 1 71 ? 13.953 -15.453 -9.953 1 94.81 71 LYS B CA 1
ATOM 1807 C C . LYS B 1 71 ? 13.266 -16.406 -8.984 1 94.81 71 LYS B C 1
ATOM 1809 O O . LYS B 1 71 ? 13.055 -17.578 -9.289 1 94.81 71 LYS B O 1
ATOM 1814 N N . ILE B 1 72 ? 12.906 -15.891 -7.875 1 96.69 72 ILE B N 1
ATOM 1815 C CA . ILE B 1 72 ? 12.32 -16.766 -6.867 1 96.69 72 ILE B CA 1
ATOM 1816 C C . ILE B 1 72 ? 10.898 -17.156 -7.273 1 96.69 72 ILE B C 1
ATOM 1818 O O . ILE B 1 72 ? 10.398 -18.219 -6.898 1 96.69 72 ILE B O 1
ATOM 1822 N N . ALA B 1 73 ? 10.25 -16.406 -8.039 1 95.88 73 ALA B N 1
ATOM 1823 C CA . ALA B 1 73 ? 8.961 -16.766 -8.602 1 95.88 73 ALA B CA 1
ATOM 1824 C C . ALA B 1 73 ? 9.094 -17.953 -9.562 1 95.88 73 ALA B C 1
ATOM 1826 O O . ALA B 1 73 ? 8.297 -18.891 -9.523 1 95.88 73 ALA B O 1
ATOM 1827 N N . ARG B 1 74 ? 10.086 -17.859 -10.391 1 95.62 74 ARG B N 1
ATOM 1828 C CA . ARG B 1 74 ? 10.344 -18.953 -11.32 1 95.62 74 ARG B CA 1
ATOM 1829 C C . ARG B 1 74 ? 10.648 -20.25 -10.57 1 95.62 74 ARG B C 1
ATOM 1831 O O . ARG B 1 74 ? 10.125 -21.312 -10.922 1 95.62 74 ARG B O 1
ATOM 1838 N N . GLU B 1 75 ? 11.445 -20.125 -9.578 1 97.25 75 GLU B N 1
ATOM 1839 C CA . GLU B 1 75 ? 11.789 -21.297 -8.766 1 97.25 75 GLU B CA 1
ATOM 1840 C C . GLU B 1 75 ? 10.547 -21.891 -8.102 1 97.25 75 GLU B C 1
ATOM 1842 O O . GLU B 1 75 ? 10.383 -23.109 -8.039 1 97.25 75 GLU B O 1
ATOM 1847 N N . ALA B 1 76 ? 9.719 -21.047 -7.621 1 97.31 76 ALA B N 1
ATOM 1848 C CA . ALA B 1 76 ? 8.484 -21.5 -6.988 1 97.31 76 ALA B CA 1
ATOM 1849 C C . ALA B 1 76 ? 7.605 -22.266 -7.973 1 97.31 76 ALA B C 1
ATOM 1851 O O . ALA B 1 76 ? 7.027 -23.297 -7.621 1 97.31 76 ALA B O 1
ATOM 1852 N N . ARG B 1 77 ? 7.531 -21.734 -9.164 1 95.75 77 ARG B N 1
ATOM 1853 C CA . ARG B 1 77 ? 6.711 -22.391 -10.18 1 95.75 77 ARG B CA 1
ATOM 1854 C C . ARG B 1 77 ? 7.293 -23.75 -10.555 1 95.75 77 ARG B C 1
ATOM 1856 O O . ARG B 1 77 ? 6.559 -24.734 -10.68 1 95.75 77 ARG B O 1
ATOM 1863 N N . ILE B 1 78 ? 8.555 -23.766 -10.695 1 96.81 78 ILE B N 1
ATOM 1864 C CA . ILE B 1 78 ? 9.211 -25.031 -11.039 1 96.81 78 ILE B CA 1
ATOM 1865 C C . ILE B 1 78 ? 8.953 -26.062 -9.953 1 96.81 78 ILE B C 1
ATOM 1867 O O . ILE B 1 78 ? 8.625 -27.219 -10.25 1 96.81 78 ILE B O 1
ATOM 1871 N N . GLU B 1 79 ? 9.141 -25.641 -8.789 1 96.69 79 GLU B N 1
ATOM 1872 C CA . GLU B 1 79 ? 8.93 -26.547 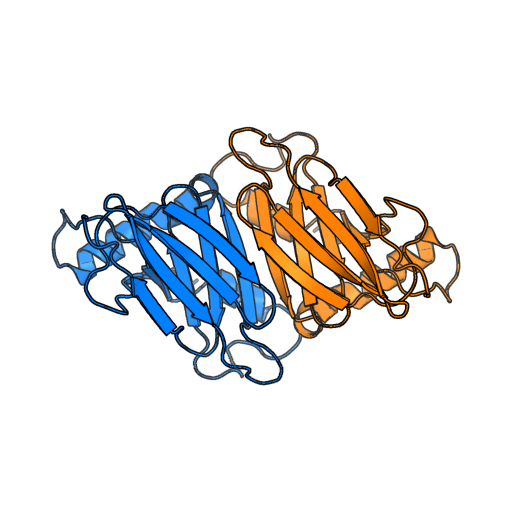-7.66 1 96.69 79 GLU B CA 1
ATOM 1873 C C . GLU B 1 79 ? 7.48 -27.016 -7.582 1 96.69 79 GLU B C 1
ATOM 1875 O O . GLU B 1 79 ? 7.215 -28.203 -7.359 1 96.69 79 GLU B O 1
ATOM 1880 N N . TYR B 1 80 ? 6.574 -26.188 -7.766 1 94.88 80 TYR B N 1
ATOM 1881 C CA . TYR B 1 80 ? 5.156 -26.5 -7.602 1 94.88 80 TYR B CA 1
ATOM 1882 C C . TYR B 1 80 ? 4.645 -27.344 -8.758 1 94.88 80 TYR B C 1
ATOM 1884 O O . TYR B 1 80 ? 3.943 -28.328 -8.547 1 94.88 80 TYR B O 1
ATOM 1892 N N . PHE B 1 81 ? 5.008 -26.922 -9.898 1 93.06 81 PHE B N 1
ATOM 1893 C CA . PHE B 1 81 ? 4.457 -27.578 -11.078 1 93.06 81 PHE B CA 1
ATOM 1894 C C . PHE B 1 81 ? 5.352 -28.719 -11.531 1 93.06 81 PHE B C 1
ATOM 1896 O O . PHE B 1 81 ? 4.996 -29.469 -12.445 1 93.06 81 PHE B O 1
ATOM 1903 N N . ASN B 1 82 ? 6.551 -28.859 -10.961 1 95.19 82 ASN B N 1
ATOM 1904 C CA . ASN B 1 82 ? 7.496 -29.953 -11.203 1 95.19 82 ASN B CA 1
ATOM 1905 C C . ASN B 1 82 ? 7.934 -30 -12.664 1 95.19 82 ASN B C 1
ATOM 1907 O O . ASN B 1 82 ? 7.918 -31.062 -13.281 1 95.19 82 ASN B O 1
ATOM 1911 N N . THR B 1 83 ? 8.07 -28.828 -13.258 1 94.75 83 THR B N 1
ATOM 1912 C CA . THR B 1 83 ? 8.562 -28.703 -14.625 1 94.75 83 THR B CA 1
ATOM 1913 C C . THR B 1 83 ? 9.305 -27.391 -14.82 1 94.75 83 THR B C 1
ATOM 1915 O O . THR B 1 83 ? 8.914 -26.359 -14.25 1 94.75 83 THR B O 1
ATOM 1918 N N . ILE B 1 84 ? 10.328 -27.375 -15.609 1 92.06 84 ILE B N 1
ATOM 1919 C CA . ILE B 1 84 ? 11.109 -26.188 -15.906 1 92.06 84 ILE B CA 1
ATOM 1920 C C . ILE B 1 84 ? 10.32 -25.281 -16.859 1 92.06 84 ILE B C 1
ATOM 1922 O O . ILE B 1 84 ? 10.625 -24.094 -16.984 1 92.06 84 ILE B O 1
ATOM 1926 N N . ASN B 1 85 ? 9.297 -25.812 -17.516 1 91.06 85 ASN B N 1
ATOM 1927 C CA . ASN B 1 85 ? 8.453 -25.062 -18.453 1 91.06 85 ASN B CA 1
ATOM 1928 C C . ASN B 1 85 ? 7.129 -24.672 -17.812 1 91.06 85 ASN B C 1
ATOM 1930 O O . ASN B 1 85 ? 6.082 -24.719 -18.469 1 91.06 85 ASN B O 1
ATOM 1934 N N . ALA B 1 86 ? 7.25 -24.359 -16.547 1 86.31 86 ALA B N 1
ATOM 1935 C CA . ALA B 1 86 ? 6.027 -24.016 -15.828 1 86.31 86 ALA B CA 1
ATOM 1936 C C . ALA B 1 86 ? 5.367 -22.781 -16.406 1 86.31 86 ALA B C 1
ATOM 1938 O O . ALA B 1 86 ? 6.055 -21.828 -16.797 1 86.31 86 ALA B O 1
ATOM 1939 N N . LYS B 1 87 ? 4.07 -22.828 -16.469 1 84.06 87 LYS B N 1
ATOM 1940 C CA . LYS B 1 87 ? 3.285 -21.688 -16.953 1 84.06 87 LYS B CA 1
ATOM 1941 C C . LYS B 1 87 ? 3.404 -20.5 -16 1 84.06 87 LYS B C 1
ATOM 1943 O O . LYS B 1 87 ? 3.693 -20.672 -14.812 1 84.06 87 LYS B O 1
ATOM 1948 N N . PRO B 1 88 ? 3.162 -19.359 -16.531 1 86.62 88 PRO B N 1
ATOM 1949 C CA . PRO B 1 88 ? 3.145 -18.188 -15.648 1 86.62 88 PRO B CA 1
ATOM 1950 C C . PRO B 1 88 ? 2.107 -18.312 -14.531 1 86.62 88 PRO B C 1
ATOM 1952 O O . PRO B 1 88 ? 1.053 -18.922 -14.727 1 86.62 88 PRO B O 1
ATOM 1955 N N . TRP B 1 89 ? 2.479 -17.844 -13.406 1 91.62 89 TRP B N 1
ATOM 1956 C CA . TRP B 1 89 ? 1.609 -17.781 -12.234 1 91.62 89 TRP B CA 1
ATOM 1957 C C . TRP B 1 89 ? 1.719 -16.438 -11.539 1 91.62 89 TRP B C 1
ATOM 1959 O O . TRP B 1 89 ? 2.721 -15.734 -11.688 1 91.62 89 TRP B O 1
ATOM 1969 N N . TYR B 1 90 ? 0.65 -16.109 -10.711 1 91.69 90 TYR B N 1
ATOM 1970 C CA . TYR B 1 90 ? 0.593 -14.703 -10.32 1 91.69 90 TYR B CA 1
ATOM 1971 C C . TYR B 1 90 ? 0.316 -14.562 -8.828 1 91.69 90 TYR B C 1
ATOM 1973 O O . TYR B 1 90 ? 0.443 -13.469 -8.266 1 91.69 90 TYR B O 1
ATOM 1981 N N . PHE B 1 91 ? -0.083 -15.617 -8.18 1 95.88 91 PHE B N 1
ATOM 1982 C CA . PHE B 1 91 ? -0.401 -15.562 -6.762 1 95.88 91 PHE B CA 1
ATOM 1983 C C . PHE B 1 91 ? 0.628 -16.344 -5.945 1 95.88 91 PHE B C 1
ATOM 1985 O O . PHE B 1 91 ? 0.821 -17.531 -6.156 1 95.88 91 PHE B O 1
ATOM 1992 N N . TYR B 1 92 ? 1.255 -15.641 -4.98 1 97.44 92 TYR B N 1
ATOM 1993 C CA . TYR B 1 92 ? 2.301 -16.266 -4.172 1 97.44 92 TYR B CA 1
ATOM 1994 C C . TYR B 1 92 ? 2.141 -15.898 -2.701 1 97.44 92 TYR B C 1
ATOM 1996 O O . TYR B 1 92 ? 1.427 -14.953 -2.361 1 97.44 92 TYR B O 1
ATOM 2004 N N . LYS B 1 93 ? 2.729 -16.688 -1.914 1 98.31 93 LYS B N 1
ATOM 2005 C CA . LYS B 1 93 ? 3.086 -16.344 -0.543 1 98.31 93 LYS B CA 1
ATOM 2006 C C . LYS B 1 93 ? 4.602 -16.297 -0.365 1 98.31 93 LYS B C 1
ATOM 2008 O O . LYS B 1 93 ? 5.336 -16.969 -1.085 1 98.31 93 LYS B O 1
ATOM 2013 N N . MET B 1 94 ? 5 -15.523 0.578 1 98.44 94 MET B N 1
ATOM 2014 C CA . MET B 1 94 ? 6.441 -15.438 0.779 1 98.44 94 MET B CA 1
ATOM 2015 C C . MET B 1 94 ? 6.836 -15.992 2.143 1 98.44 94 MET B C 1
ATOM 2017 O O . MET B 1 94 ? 6.23 -15.648 3.158 1 98.44 94 MET B O 1
ATOM 2021 N N . ILE B 1 95 ? 7.809 -16.844 2.121 1 97.25 95 ILE B N 1
ATOM 2022 C CA . ILE B 1 95 ? 8.5 -17.312 3.312 1 97.25 95 ILE B CA 1
ATOM 2023 C C . ILE B 1 95 ? 9.75 -16.469 3.553 1 97.25 95 ILE B C 1
ATOM 2025 O O . ILE B 1 95 ? 10.477 -16.141 2.611 1 97.25 95 ILE B O 1
ATOM 2029 N N . ASN B 1 96 ? 10.016 -16.188 4.812 1 96.62 96 ASN B N 1
ATOM 2030 C CA . ASN B 1 96 ? 11.086 -15.258 5.156 1 96.62 96 ASN B CA 1
ATOM 2031 C C . ASN B 1 96 ? 10.883 -13.898 4.484 1 96.62 96 ASN B C 1
ATOM 2033 O O . ASN B 1 96 ? 11.789 -13.406 3.805 1 96.62 96 ASN B O 1
ATOM 2037 N N . SER B 1 97 ? 9.781 -13.289 4.746 1 97.5 97 SER B N 1
ATOM 2038 C CA . SER B 1 97 ? 9.227 -12.133 4.055 1 97.5 97 SER B CA 1
ATOM 2039 C C . SER B 1 97 ? 9.953 -10.852 4.438 1 97.5 97 SER B C 1
ATOM 2041 O O . SER B 1 97 ? 10.086 -10.531 5.621 1 97.5 97 SER B O 1
ATOM 2043 N N . ASP B 1 98 ? 10.375 -10.156 3.461 1 95.88 98 ASP B N 1
ATOM 2044 C CA . ASP B 1 98 ? 10.953 -8.836 3.719 1 95.88 98 ASP B CA 1
ATOM 2045 C C . ASP B 1 98 ? 9.898 -7.859 4.219 1 95.88 98 ASP B C 1
ATOM 2047 O O . ASP B 1 98 ? 10.203 -6.961 5.008 1 95.88 98 ASP B O 1
ATOM 2051 N N . PHE B 1 99 ? 8.703 -8 3.756 1 97.31 99 PHE B N 1
ATOM 2052 C CA . PHE B 1 99 ? 7.621 -7.117 4.164 1 97.31 99 PHE B CA 1
ATOM 2053 C C . PHE B 1 99 ? 7.25 -7.352 5.625 1 97.31 99 PHE B C 1
ATOM 2055 O O . PHE B 1 99 ? 7.078 -6.402 6.391 1 97.31 99 PHE B O 1
ATOM 2062 N N . ILE B 1 100 ? 7.211 -8.562 6.047 1 97.5 100 ILE B N 1
ATOM 2063 C CA . ILE B 1 100 ? 6.934 -8.883 7.445 1 97.5 100 ILE B CA 1
ATOM 2064 C C . ILE B 1 100 ? 8.109 -8.453 8.312 1 97.5 100 ILE B C 1
ATOM 2066 O O . ILE B 1 100 ? 7.922 -7.977 9.438 1 97.5 100 ILE B O 1
ATOM 2070 N N . HIS B 1 101 ? 9.281 -8.672 7.789 1 96.62 101 HIS B N 1
ATOM 2071 C CA . HIS B 1 101 ? 10.453 -8.195 8.531 1 96.62 101 HIS B CA 1
ATOM 2072 C C . HIS B 1 101 ? 10.359 -6.699 8.797 1 96.62 101 HIS B C 1
ATOM 2074 O O . HIS B 1 101 ? 10.641 -6.246 9.914 1 96.62 101 HIS B O 1
ATOM 2080 N N . TRP B 1 102 ? 10.055 -5.992 7.793 1 95.75 102 TRP B N 1
ATOM 2081 C CA . TRP B 1 102 ? 9.844 -4.562 7.965 1 95.75 102 TRP B CA 1
ATOM 2082 C C . TRP B 1 102 ? 8.734 -4.293 8.977 1 95.75 102 TRP B C 1
ATOM 2084 O O . TRP B 1 102 ? 8.906 -3.484 9.898 1 95.75 102 TRP B O 1
ATOM 2094 N N . PHE B 1 103 ? 7.609 -4.969 8.859 1 96.62 103 PHE B N 1
ATOM 2095 C CA . PHE B 1 103 ? 6.453 -4.848 9.742 1 96.62 103 PHE B CA 1
ATOM 2096 C C . PHE B 1 103 ? 6.848 -5.105 11.188 1 96.62 103 PHE B C 1
ATOM 2098 O O . PHE B 1 103 ? 6.387 -4.406 12.094 1 96.62 103 PHE B O 1
ATOM 2105 N N . ASP B 1 104 ? 7.75 -5.992 11.406 1 96.25 104 ASP B N 1
ATOM 2106 C CA . ASP B 1 104 ? 8.188 -6.406 12.734 1 96.25 104 ASP B CA 1
ATOM 2107 C C . ASP B 1 104 ? 9.062 -5.336 13.383 1 96.25 104 ASP B C 1
ATOM 2109 O O . ASP B 1 104 ? 9.242 -5.336 14.602 1 96.25 104 ASP B O 1
ATOM 2113 N N . GLN B 1 105 ? 9.633 -4.488 12.547 1 94.88 105 GLN B N 1
ATOM 2114 C CA . GLN B 1 105 ? 10.492 -3.439 13.094 1 94.88 105 GLN B CA 1
ATOM 2115 C C . GLN B 1 105 ? 9.656 -2.281 13.633 1 94.88 105 GLN B C 1
ATOM 2117 O O . GLN B 1 105 ? 10.172 -1.426 14.359 1 94.88 105 GLN B O 1
ATOM 2122 N N . LEU B 1 106 ? 8.391 -2.262 13.289 1 94.94 106 LEU B N 1
ATOM 2123 C CA . LEU B 1 106 ? 7.504 -1.183 13.703 1 94.94 106 LEU B CA 1
ATOM 2124 C C . LEU B 1 106 ? 6.938 -1.45 15.094 1 94.94 106 LEU B C 1
ATOM 2126 O O . LEU B 1 106 ? 6.98 -2.584 15.578 1 94.94 106 LEU B O 1
ATOM 2130 N N . PRO B 1 107 ? 6.461 -0.458 15.758 1 94.06 107 PRO B N 1
ATOM 2131 C CA . PRO B 1 107 ? 5.875 -0.642 17.094 1 94.06 107 PRO B CA 1
ATOM 2132 C C . PRO B 1 107 ? 4.684 -1.596 17.078 1 94.06 107 PRO B C 1
ATOM 2134 O O . PRO B 1 107 ? 4.086 -1.832 16.031 1 94.06 107 PRO B O 1
ATOM 2137 N N . GLY B 1 108 ? 4.402 -2.133 18.219 1 91.38 108 GLY B N 1
ATOM 2138 C CA . GLY B 1 108 ? 3.238 -2.992 18.359 1 91.38 108 GLY B CA 1
ATOM 2139 C C . GLY B 1 108 ? 3.529 -4.445 18.031 1 91.38 108 GLY B C 1
ATOM 2140 O O . GLY B 1 108 ? 4.684 -4.816 17.797 1 91.38 108 GLY B O 1
ATOM 2141 N N . PRO B 1 109 ? 2.473 -5.191 17.984 1 92.12 109 PRO B N 1
ATOM 2142 C CA . PRO B 1 109 ? 2.652 -6.629 17.766 1 92.12 109 PRO B CA 1
ATOM 2143 C C . PRO B 1 109 ? 3.172 -6.953 16.375 1 92.12 109 PRO B C 1
ATOM 2145 O O . PRO B 1 109 ? 2.768 -6.316 15.398 1 92.12 109 PRO B O 1
ATOM 2148 N N . GLY B 1 110 ? 4.059 -7.844 16.344 1 93.5 110 GLY B N 1
ATOM 2149 C CA . GLY B 1 110 ? 4.594 -8.359 15.102 1 93.5 110 GLY B CA 1
ATOM 2150 C C . GLY B 1 110 ? 4.316 -9.836 14.891 1 93.5 110 GLY B C 1
ATOM 2151 O O . GLY B 1 110 ? 3.355 -10.375 15.445 1 93.5 110 GLY B O 1
ATOM 2152 N N . SER B 1 111 ? 5.129 -10.43 14.062 1 94.12 111 SER B N 1
ATOM 2153 C CA . SER B 1 111 ? 4.934 -11.82 13.664 1 94.12 111 SER B CA 1
ATOM 2154 C C . SER B 1 111 ? 5.137 -12.766 14.844 1 94.12 111 SER B C 1
ATOM 2156 O O . SER B 1 111 ? 4.66 -13.906 14.82 1 94.12 111 SER B O 1
ATOM 2158 N N . ASN B 1 112 ? 5.754 -12.32 15.867 1 93.56 112 ASN B N 1
ATOM 2159 C CA . ASN B 1 112 ? 5.953 -13.148 17.047 1 93.56 112 ASN B CA 1
ATOM 2160 C C . ASN B 1 112 ? 4.688 -13.227 17.906 1 93.56 112 ASN B C 1
ATOM 2162 O O . ASN B 1 112 ? 4.52 -14.156 18.688 1 93.56 112 ASN B O 1
ATOM 2166 N N . GLU B 1 113 ? 3.854 -12.297 17.75 1 93.38 113 GLU B N 1
ATOM 2167 C CA . GLU B 1 113 ? 2.658 -12.203 18.578 1 93.38 113 GLU B CA 1
ATOM 2168 C C . GLU B 1 113 ? 1.396 -12.492 17.781 1 93.38 113 GLU B C 1
ATOM 2170 O O . GLU B 1 113 ? 0.378 -12.906 18.328 1 93.38 113 GLU B O 1
ATOM 2175 N N . ILE B 1 114 ? 1.393 -12.188 16.562 1 91.31 114 ILE B N 1
ATOM 2176 C CA . ILE B 1 114 ? 0.257 -12.406 15.664 1 91.31 114 ILE B CA 1
ATOM 2177 C C . ILE B 1 114 ? 0.327 -13.805 15.07 1 91.31 114 ILE B C 1
ATOM 2179 O O . ILE B 1 114 ? 1.243 -14.117 14.305 1 91.31 114 ILE B O 1
ATOM 2183 N N . SER B 1 115 ? -0.747 -14.453 15.414 1 87.38 115 SER B N 1
ATOM 2184 C CA . SER B 1 115 ? -0.778 -15.828 14.938 1 87.38 115 SER B CA 1
ATOM 2185 C C . SER B 1 115 ? -1.122 -15.891 13.453 1 87.38 115 SER B C 1
ATOM 2187 O O . SER B 1 115 ? -1.865 -15.047 12.945 1 87.38 115 SER B O 1
ATOM 2189 N N . ASN B 1 116 ? -0.583 -16.656 12.648 1 93.19 116 ASN B N 1
ATOM 2190 C CA . ASN B 1 116 ? -0.912 -17 11.273 1 93.19 116 ASN B CA 1
ATOM 2191 C C . ASN B 1 116 ? -0.66 -15.836 10.32 1 93.19 116 ASN B C 1
ATOM 2193 O O . ASN B 1 116 ? -1.442 -15.602 9.398 1 93.19 116 ASN B O 1
ATOM 2197 N N . ILE B 1 117 ? 0.225 -14.938 10.68 1 96.62 117 ILE B N 1
ATOM 2198 C CA . ILE B 1 117 ? 0.59 -13.836 9.805 1 96.62 117 ILE B CA 1
ATOM 2199 C C . ILE B 1 117 ? 1.174 -14.383 8.5 1 96.62 117 ILE B C 1
ATOM 2201 O O . ILE B 1 117 ? 2.041 -15.258 8.523 1 96.62 117 ILE B O 1
ATOM 2205 N N . GLN B 1 118 ? 0.607 -13.891 7.406 1 98.12 118 GLN B N 1
ATOM 2206 C CA . GLN B 1 118 ? 1.056 -14.328 6.09 1 98.12 118 GLN B CA 1
ATOM 2207 C C . GLN B 1 118 ? 1.29 -13.141 5.164 1 98.12 118 GLN B C 1
ATOM 2209 O O . GLN B 1 118 ? 0.644 -12.102 5.305 1 98.12 118 GLN B O 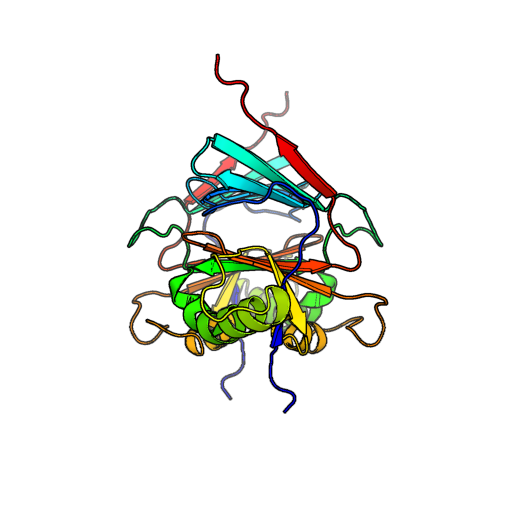1
ATOM 2214 N N . HIS B 1 119 ? 2.211 -13.312 4.266 1 98.69 119 HIS B N 1
ATOM 2215 C CA . HIS B 1 119 ? 2.537 -12.336 3.232 1 98.69 119 HIS B CA 1
ATOM 2216 C C . HIS B 1 119 ? 2.113 -12.836 1.854 1 98.69 119 HIS B C 1
ATOM 2218 O O . HIS B 1 119 ? 2.729 -13.75 1.301 1 98.69 119 HIS B O 1
ATOM 2224 N N . PHE B 1 120 ? 1.058 -12.227 1.32 1 98.62 120 PHE B N 1
ATOM 2225 C CA . PHE B 1 120 ? 0.53 -12.562 0.002 1 98.62 120 PHE B CA 1
ATOM 2226 C C . PHE B 1 120 ? 1.074 -11.609 -1.055 1 98.62 120 PHE B C 1
ATOM 2228 O O . PHE B 1 120 ? 1.191 -10.406 -0.812 1 98.62 120 PHE B O 1
ATOM 2235 N N . ILE B 1 121 ? 1.34 -12.188 -2.205 1 97.94 121 ILE B N 1
ATOM 2236 C CA . ILE B 1 121 ? 1.866 -11.391 -3.307 1 97.94 121 ILE B CA 1
ATOM 2237 C C . ILE B 1 121 ? 1.076 -11.688 -4.582 1 97.94 121 ILE B C 1
ATOM 2239 O O . ILE B 1 121 ? 0.92 -12.844 -4.969 1 97.94 121 ILE B O 1
ATOM 2243 N N . PHE B 1 122 ? 0.587 -10.672 -5.203 1 96.56 122 PHE B N 1
ATOM 2244 C CA . PHE B 1 122 ? -0.111 -10.734 -6.48 1 96.56 122 PHE B CA 1
ATOM 2245 C C . PHE B 1 122 ? 0.682 -10.031 -7.57 1 96.56 122 PHE B C 1
ATOM 2247 O O . PHE B 1 122 ? 0.725 -8.797 -7.613 1 96.56 122 PHE B O 1
ATOM 2254 N N . MET B 1 123 ? 1.286 -10.812 -8.344 1 93.19 123 MET B N 1
ATOM 2255 C CA . MET B 1 123 ? 2.152 -10.281 -9.391 1 93.19 123 MET B CA 1
ATOM 2256 C C . MET B 1 123 ? 1.409 -10.203 -10.719 1 93.19 123 MET B C 1
ATOM 2258 O O . MET B 1 123 ? 1.399 -11.172 -11.484 1 93.19 123 MET B O 1
ATOM 2262 N N . CYS B 1 124 ? 0.768 -9.125 -11 1 88.12 124 CYS B N 1
ATOM 2263 C CA . CYS B 1 124 ? 0.046 -8.977 -12.258 1 88.12 124 CYS B CA 1
ATOM 2264 C C . CYS B 1 124 ? 0.929 -8.328 -13.32 1 88.12 124 CYS B C 1
ATOM 2266 O O . CYS B 1 124 ? 2.111 -8.078 -13.078 1 88.12 124 CYS B O 1
ATOM 2268 N N . SER B 1 125 ? 0.385 -8.133 -14.484 1 80.94 125 SER B N 1
ATOM 2269 C CA . SER B 1 125 ? 1.175 -7.77 -15.656 1 80.94 125 SER B CA 1
ATOM 2270 C C . SER B 1 125 ? 1.963 -6.488 -15.414 1 80.94 125 SER B C 1
ATOM 2272 O O . SER B 1 125 ? 3.16 -6.426 -15.703 1 80.94 125 SER B O 1
ATOM 2274 N N . GLU B 1 126 ? 1.407 -5.504 -14.75 1 85.12 126 GLU B N 1
ATOM 2275 C CA . GLU B 1 126 ? 2.127 -4.234 -14.688 1 85.12 126 GLU B CA 1
ATOM 2276 C C . GLU B 1 126 ? 2.34 -3.789 -13.25 1 85.12 126 GLU B C 1
ATOM 2278 O O . GLU B 1 126 ? 3.041 -2.809 -12.992 1 85.12 126 GLU B O 1
ATOM 2283 N N . GLU B 1 127 ? 1.83 -4.547 -12.336 1 88.94 127 GLU B N 1
ATOM 2284 C CA . GLU B 1 127 ? 1.902 -4.133 -10.938 1 88.94 127 GLU B CA 1
ATOM 2285 C C . GLU B 1 127 ? 2.088 -5.336 -10.016 1 88.94 127 GLU B C 1
ATOM 2287 O O . GLU B 1 127 ? 1.75 -6.465 -10.383 1 88.94 127 GLU B O 1
ATOM 2292 N N . THR B 1 128 ? 2.682 -5.07 -8.938 1 95 128 THR B N 1
ATOM 2293 C CA . THR B 1 128 ? 2.756 -6.051 -7.859 1 95 128 THR B CA 1
ATOM 2294 C C . THR B 1 128 ? 2.064 -5.527 -6.605 1 95 128 THR B C 1
ATOM 2296 O O . THR B 1 128 ? 2.363 -4.426 -6.141 1 95 128 THR B O 1
ATOM 2299 N N . PHE B 1 129 ? 1.134 -6.309 -6.094 1 96.69 129 PHE B N 1
ATOM 2300 C CA . PHE B 1 129 ? 0.423 -6 -4.859 1 96.69 129 PHE B CA 1
ATOM 2301 C C . PHE B 1 129 ? 0.811 -6.977 -3.754 1 96.69 129 PHE B C 1
ATOM 2303 O O . PHE B 1 129 ? 0.953 -8.172 -3.998 1 96.69 129 PHE B O 1
ATOM 2310 N N . GLU B 1 130 ? 1.021 -6.465 -2.605 1 98.19 130 GLU B N 1
ATOM 2311 C CA . GLU B 1 130 ? 1.438 -7.293 -1.477 1 98.19 130 GLU B CA 1
ATOM 2312 C C . GLU B 1 130 ? 0.591 -7.004 -0.24 1 98.19 130 GLU B C 1
ATOM 2314 O O . GLU B 1 130 ? 0.332 -5.84 0.082 1 98.19 130 GLU B O 1
ATOM 2319 N N . VAL B 1 131 ? 0.19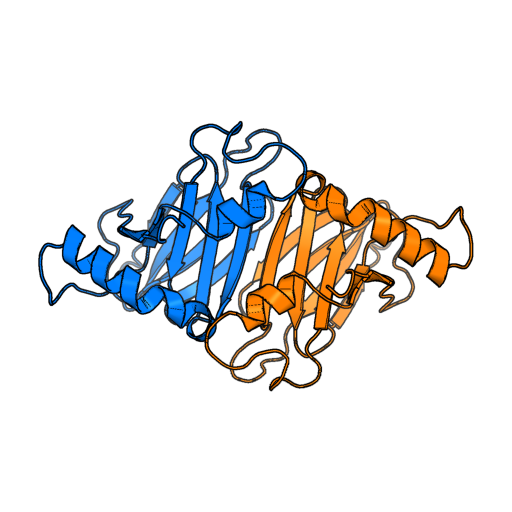6 -8.055 0.421 1 98.38 131 VAL B N 1
ATOM 2320 C CA . VAL B 1 131 ? -0.692 -7.922 1.571 1 98.38 131 VAL B CA 1
ATOM 2321 C C . VAL B 1 131 ? -0.152 -8.742 2.738 1 98.38 131 VAL B C 1
ATOM 2323 O O . VAL B 1 131 ? 0.249 -9.898 2.561 1 98.38 131 VAL B O 1
ATOM 2326 N N . ILE B 1 132 ? -0.078 -8.133 3.861 1 98.31 132 ILE B N 1
ATOM 2327 C CA . ILE B 1 132 ? 0.116 -8.875 5.102 1 98.31 132 ILE B CA 1
ATOM 2328 C C . ILE B 1 132 ? -1.227 -9.07 5.801 1 98.31 132 ILE B C 1
ATOM 2330 O O . ILE B 1 132 ? -1.925 -8.102 6.102 1 98.31 132 ILE B O 1
ATOM 2334 N N . SER B 1 133 ? -1.554 -10.297 6.039 1 97.62 133 SER B N 1
ATOM 2335 C CA . SER B 1 133 ? -2.857 -10.617 6.609 1 97.62 133 SER B CA 1
ATOM 2336 C C . SER B 1 133 ? -2.771 -11.828 7.539 1 97.62 133 SER B C 1
ATOM 2338 O O . SER B 1 133 ? -1.844 -12.633 7.434 1 97.62 133 SER B O 1
ATOM 2340 N N . GLU B 1 134 ? -3.752 -11.969 8.398 1 96.38 134 GLU B N 1
ATOM 2341 C CA . GLU B 1 134 ? -3.83 -13.094 9.328 1 96.38 134 GLU B CA 1
ATOM 2342 C C . GLU B 1 134 ? -4.691 -14.219 8.758 1 96.38 134 GLU B C 1
ATOM 2344 O O . GLU B 1 134 ? -4.828 -15.273 9.375 1 96.38 134 GLU B O 1
ATOM 2349 N N . TYR B 1 135 ? -5.297 -13.977 7.707 1 97 135 TYR B N 1
ATOM 2350 C CA . TYR B 1 135 ? -6.195 -14.953 7.098 1 97 135 TYR B CA 1
ATOM 2351 C C . TYR B 1 135 ? -6.105 -14.906 5.578 1 97 135 TYR B C 1
ATOM 2353 O O . TYR B 1 135 ? -5.586 -13.938 5.012 1 97 135 TYR B O 1
ATOM 2361 N N . GLU B 1 136 ? -6.547 -15.977 4.961 1 97.62 136 GLU B N 1
ATOM 2362 C CA . GLU B 1 136 ? -6.617 -16 3.502 1 97.62 136 GLU B CA 1
ATOM 2363 C C . GLU B 1 136 ? -7.855 -15.273 2.992 1 97.62 136 GLU B C 1
ATOM 2365 O O . GLU B 1 136 ? -8.93 -15.367 3.598 1 97.62 136 GLU B O 1
ATOM 2370 N N . PRO B 1 137 ? -7.719 -14.602 1.919 1 97.94 137 PRO B N 1
ATOM 2371 C CA . PRO B 1 137 ? -8.875 -13.891 1.359 1 97.94 137 PRO B CA 1
ATOM 2372 C C . PRO B 1 137 ? -9.875 -14.836 0.699 1 97.94 137 PRO B C 1
ATOM 2374 O O . PRO B 1 137 ? -9.555 -15.992 0.432 1 97.94 137 PRO B O 1
ATOM 2377 N N . ILE B 1 138 ? -11.047 -14.227 0.52 1 97.12 138 ILE B N 1
ATOM 2378 C CA . ILE B 1 138 ? -12.008 -14.875 -0.373 1 97.12 138 ILE B CA 1
ATOM 2379 C C . ILE B 1 138 ? -11.617 -14.602 -1.825 1 97.12 138 ILE B C 1
ATOM 2381 O O . ILE B 1 138 ? -11.281 -13.469 -2.184 1 97.12 138 ILE B O 1
ATOM 2385 N N . VAL B 1 139 ? -11.625 -15.672 -2.592 1 96.38 139 VAL B N 1
ATOM 2386 C CA . VAL B 1 139 ? -11.336 -15.523 -4.012 1 96.38 139 VAL B CA 1
ATOM 2387 C C . VAL B 1 139 ? -12.586 -15.828 -4.832 1 96.38 139 VAL B C 1
ATOM 2389 O O . VAL B 1 139 ? -13.164 -16.906 -4.719 1 96.38 139 VAL B O 1
ATOM 2392 N N . GLN B 1 140 ? -12.961 -14.852 -5.602 1 96 140 GLN B N 1
ATOM 2393 C CA . GLN B 1 140 ? -14.117 -15.023 -6.477 1 96 140 GLN B CA 1
ATOM 2394 C C . GLN B 1 140 ? -13.703 -14.977 -7.949 1 96 140 GLN B C 1
ATOM 2396 O O . GLN B 1 140 ? -12.945 -14.086 -8.359 1 96 140 GLN B O 1
ATOM 2401 N N . ILE B 1 141 ? -14.219 -15.898 -8.672 1 93.88 141 ILE B N 1
ATOM 2402 C CA . ILE B 1 141 ? -13.969 -15.961 -10.102 1 93.88 141 ILE B CA 1
ATOM 2403 C C . ILE B 1 141 ? -15.281 -15.859 -10.867 1 93.88 141 ILE B C 1
ATOM 2405 O O . ILE B 1 141 ? -16.203 -16.656 -10.641 1 93.88 141 ILE B O 1
ATOM 2409 N N . ASN B 1 142 ? -15.328 -14.844 -11.68 1 92.69 142 ASN B N 1
ATOM 2410 C CA . ASN B 1 142 ? -16.516 -14.609 -12.484 1 92.69 142 ASN B CA 1
ATOM 2411 C C . ASN B 1 142 ? -16.219 -14.672 -13.977 1 92.69 142 ASN B C 1
ATOM 2413 O O . ASN B 1 142 ? -15.578 -13.773 -14.523 1 92.69 142 ASN B O 1
ATOM 2417 N N . LYS B 1 143 ? -16.734 -15.656 -14.664 1 84.94 143 LYS B N 1
ATOM 2418 C CA . LYS B 1 143 ? -16.531 -15.828 -16.094 1 84.94 143 LYS B CA 1
ATOM 2419 C C . LYS B 1 143 ? -17.625 -15.117 -16.891 1 84.94 143 LYS B C 1
ATOM 2421 O O . LYS B 1 143 ? -18.797 -15.156 -16.516 1 84.94 143 LYS B O 1
ATOM 2426 N N . LYS B 1 144 ? -17.281 -14.055 -17.656 1 72 144 LYS B N 1
ATOM 2427 C CA . LYS B 1 144 ? -18.312 -13.477 -18.5 1 72 144 LYS B CA 1
ATOM 2428 C C . LYS B 1 144 ? -18.844 -14.5 -19.5 1 72 144 LYS B C 1
ATOM 2430 O O . LYS B 1 144 ? -18.062 -15.234 -20.125 1 72 144 LYS B O 1
ATOM 2435 N N . LYS B 1 145 ? -20.062 -14.867 -19.359 1 58.31 145 LYS B N 1
ATOM 2436 C CA . LYS B 1 145 ? -20.75 -15.711 -20.344 1 58.31 145 LYS B CA 1
ATOM 2437 C C . LYS B 1 145 ? -20.578 -15.172 -21.75 1 58.31 145 LYS B C 1
ATOM 2439 O O . LYS B 1 145 ? -20.75 -13.969 -22 1 58.31 145 LYS B O 1
ATOM 2444 N N . SER B 1 146 ? -19.672 -15.703 -22.578 1 48.56 146 SER B N 1
ATOM 2445 C CA . SER B 1 146 ? -19.781 -15.43 -24.016 1 48.56 146 SER B CA 1
ATOM 2446 C C . SER B 1 146 ? -21.234 -15.32 -24.438 1 48.56 146 SER B C 1
ATOM 2448 O O . SER B 1 146 ? -22.047 -16.219 -24.156 1 48.56 146 SER B O 1
ATOM 2450 N N . VAL B 1 147 ? -21.688 -14.086 -24.547 1 42.34 147 VAL B N 1
ATOM 2451 C CA . VAL B 1 147 ? -22.938 -14.094 -25.297 1 42.34 147 VAL B CA 1
ATOM 2452 C C . VAL B 1 147 ? -22.703 -14.727 -26.672 1 42.34 147 VAL B C 1
ATOM 2454 O O . VAL B 1 147 ? -21.75 -14.383 -27.375 1 42.34 147 VAL B O 1
#

Nearest PDB structures (foldseek):
  7oqy-assembly1_G  TM=2.284E-01  e=1.728E-01  Sulfolobus acidocaldarius DSM 639
  2xep-assembly1_A  TM=6.595E-01  e=7.235E+00  Streptomyces clavuligerus
  4akx-assembly1_B  TM=6.702E-01  e=9.012E+00  Pseudomonas aeruginosa
  4akx-assembly1_B  TM=6.697E-01  e=8.397E+00  Pseudomonas aeruginosa
  7oqy-assembly1_G  TM=2.121E-01  e=2.203E-01  Sulfolobus acidocaldarius DSM 639

Secondary structure (DSSP, 8-state):
-PPPEEEE---STT--S--EEEEEEEESEEEEEEE-TT--EEEEEE---BTTBS-SEEEEEETTTTGGGHHHHHHHHHHHHTSTTPPP--EEEEES-HHHHHHHHSSS--TTTSTT-EEEEEE-SSEEEEEEESSPPEEEEE-----/-PPPEEEE---STT--S--EEEEEEEESEEEEEEE-TT--EEEEEE---BTTBS-SEEEEEETTTTGGGHHHHHHHHHHHHTSTTPPP--EEEEES-HHHHHHHHSSS--TTTSTT-EEEEEE-SSEEEEEEESSPPEEEEE-----

Solvent-accessible surface area (backbone atoms only — not comparable to full-atom values): 15999 Å² total; per-residue (Å²): 127,79,69,68,39,44,38,73,49,78,92,59,87,84,81,60,73,65,36,35,78,57,37,36,40,38,56,96,27,41,35,40,32,30,30,28,88,79,55,30,34,36,36,42,35,29,66,57,72,55,94,88,30,43,56,58,31,38,38,38,36,40,34,64,42,49,50,77,45,51,63,41,46,50,50,18,35,24,65,72,65,70,33,93,80,46,70,82,78,41,42,29,33,44,45,63,39,67,68,56,53,55,52,46,72,31,44,70,82,28,72,90,69,40,71,65,64,41,42,39,35,40,50,34,74,66,35,31,40,37,36,33,25,63,66,82,60,49,76,46,78,47,71,60,74,79,125,128,80,67,67,38,44,38,73,49,79,92,59,87,83,80,60,72,64,36,35,76,56,36,36,41,38,55,95,25,40,36,40,32,30,29,28,88,79,56,30,33,37,36,42,36,29,64,56,72,55,94,88,30,44,56,58,31,38,36,39,36,40,35,66,42,48,49,77,46,53,64,43,47,50,51,18,35,24,65,73,66,71,35,94,80,47,72,82,79,41,43,31,32,43,44,64,40,67,68,55,54,54,52,47,72,30,46,70,82,28,71,90,69,41,71,65,62,42,41,39,36,39,50,34,72,65,35,32,40,36,36,32,25,63,64,83,59,50,75,45,78,47,71,62,73,82,123

Sequence (294 aa):
MTTRKLVVWRPKDGLEGPLHYVEVKFADGLQLVFEDESNTEIKIIYNQNINSKFVLAFRFTDDLKRGDLSKIAREARIEYFNTINAKPWYFYKMINSDFIHWFDQLPGPGSNEISNIQHFIFMCSEETFEVISEYEPIVQINKKKSVMTTRKLVVWRPKDGLEGPLHYVEVKFADGLQLVFEDESNTEIKIIYNQNINSKFVLAFRFTDDLKRGDLSKIAREARIEYFNTINAKPWYFYKMINSDFIHWFDQLPGPGSNEISNIQHFIFMCSEETFEVISEYEPIVQINKKKSV

pLDDT: mean 91.7, std 9.09, range [41.31, 98.69]

Organism: Rhizophagus irregularis (strain DAOM 197198w) (NCBI:txid1432141)